Protein AF-A0A2G9LST1-F1 (afdb_monomer_lite)

Sequence (232 aa):
EVYCENDQIKVIDQPCQSGDVCNGGVCQVQAAAQSTCVDTDGGKIYDVVGTATATYAVGGASISQDSCQNITHLMEGYCDDDVDKWEEWECPSGKVCDSGACVPDTPCSDPDGNDVTQKTTVTKGTYTQVDYCGGQDNYHINEAICVNNQITTDYQLCPTGQWCKDAICVTEPVCSETDGGDDAQNQGTVTKDGSSYSDYCQNSNTLYEYYCDGNAVKNSFHTCSCSAGKCP

Foldseek 3Di:
DWDDDPNDIDDDDDDDDPQWDQDPNDTDRPPPFQKAKDKPVAFQAQADWIKIWIATSVGDIDIDTWDDPDFFWIWDWGDDRSDIDTDIDGADPQFTDDPRHTDGFAFWDDPQAQAQADWDWIDTTNDIDTKDQDDPDQQWIFHFHQDPRDTDTDIDGAPPQWGHDPRHTDHAWAWDKDQAFPAQADWMWIDTPNDIDIWDAPDQQWIWDWGDDGRDIDIDIDGARDDPRHHD

Radius of gyration: 36.59 Å; chains: 1; bounding box: 96×52×83 Å

Structure (mmCIF, N/CA/C/O backbone):
data_AF-A0A2G9LST1-F1
#
_entry.id   AF-A0A2G9LST1-F1
#
loop_
_atom_site.group_PDB
_atom_site.id
_atom_site.type_symbol
_atom_site.label_atom_id
_atom_site.label_alt_id
_atom_site.label_comp_id
_atom_site.label_asym_id
_atom_site.label_entity_i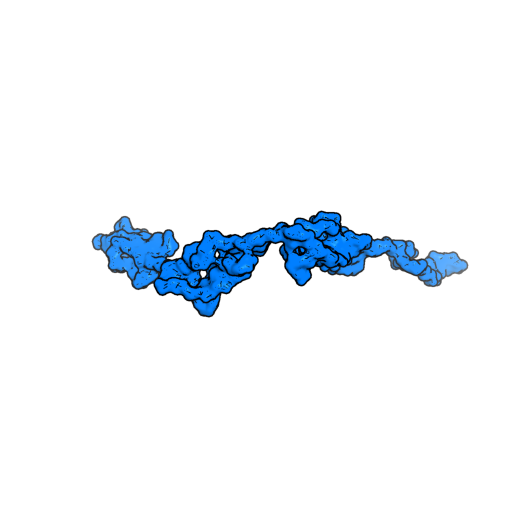d
_atom_site.label_seq_id
_atom_site.pdbx_PDB_ins_code
_atom_site.Cartn_x
_atom_site.Cartn_y
_atom_site.Cartn_z
_atom_site.occupancy
_atom_site.B_iso_or_equiv
_atom_site.auth_seq_id
_atom_site.auth_comp_id
_atom_site.auth_asym_id
_atom_site.auth_atom_id
_atom_site.pdbx_PDB_model_num
ATOM 1 N N . GLU A 1 1 ? 55.656 31.165 -22.945 1.00 71.75 1 GLU A N 1
ATOM 2 C CA . GLU A 1 1 ? 57.003 30.628 -22.640 1.00 71.75 1 GLU A CA 1
ATOM 3 C C . GLU A 1 1 ? 57.928 31.764 -22.202 1.00 71.75 1 GLU A C 1
ATOM 5 O O . GLU A 1 1 ? 57.768 32.887 -22.676 1.00 71.75 1 GLU A O 1
ATOM 10 N N . VAL A 1 2 ? 58.845 31.498 -21.266 1.00 74.12 2 VAL A N 1
ATOM 11 C CA . VAL A 1 2 ? 59.833 32.479 -20.788 1.00 74.12 2 VAL A CA 1
ATOM 12 C C . VAL A 1 2 ? 61.219 32.013 -21.216 1.00 74.12 2 VAL A C 1
ATOM 14 O O . VAL A 1 2 ? 61.602 30.888 -20.908 1.00 74.12 2 VAL A O 1
ATOM 17 N N . TYR A 1 3 ? 61.970 32.871 -21.900 1.00 78.62 3 TYR A N 1
ATOM 18 C CA . TYR A 1 3 ? 63.331 32.577 -22.349 1.00 78.62 3 TYR A CA 1
ATOM 19 C C . TYR A 1 3 ? 64.231 33.804 -22.172 1.00 78.62 3 TYR A C 1
ATOM 21 O O . TYR A 1 3 ? 63.754 34.937 -22.118 1.00 78.62 3 TYR A O 1
ATOM 29 N N . CYS A 1 4 ? 65.541 33.593 -22.056 1.00 71.88 4 CYS A N 1
ATOM 30 C CA . CYS A 1 4 ? 66.509 34.683 -21.944 1.00 71.88 4 CYS A CA 1
ATOM 31 C C . CYS A 1 4 ? 67.161 34.958 -23.299 1.00 71.88 4 CYS A C 1
ATOM 33 O O . CYS A 1 4 ? 67.666 34.044 -23.947 1.00 71.88 4 CYS A O 1
ATOM 35 N N . GLU A 1 5 ? 67.204 36.227 -23.698 1.00 81.88 5 GLU A N 1
ATOM 36 C CA . GLU A 1 5 ? 67.929 36.682 -24.884 1.00 81.88 5 GLU A CA 1
ATOM 37 C C . GLU A 1 5 ? 68.632 38.004 -24.557 1.00 81.88 5 GLU A C 1
ATOM 39 O O . GLU A 1 5 ? 67.987 38.950 -24.106 1.00 81.88 5 GLU A O 1
ATOM 44 N N . ASN A 1 6 ? 69.950 38.078 -24.779 1.00 78.19 6 ASN A N 1
ATOM 45 C CA . ASN A 1 6 ? 70.794 39.239 -24.445 1.00 78.19 6 ASN A CA 1
ATOM 46 C C . ASN A 1 6 ? 70.656 39.704 -22.980 1.00 78.19 6 ASN A C 1
ATOM 48 O O . ASN A 1 6 ? 70.437 40.887 -22.723 1.00 78.19 6 ASN A O 1
ATOM 52 N N . ASP A 1 7 ? 70.740 38.767 -22.028 1.00 78.00 7 ASP A N 1
ATOM 53 C CA . ASP A 1 7 ? 70.600 39.008 -20.578 1.00 78.00 7 ASP A CA 1
ATOM 54 C C . ASP A 1 7 ? 69.290 39.705 -20.158 1.00 78.00 7 ASP A C 1
ATOM 56 O O . ASP A 1 7 ? 69.175 40.267 -19.067 1.00 78.00 7 ASP A O 1
ATOM 60 N N . GLN A 1 8 ? 68.266 39.646 -21.011 1.00 61.22 8 GLN A N 1
ATOM 61 C CA . GLN A 1 8 ? 66.923 40.136 -20.729 1.00 61.22 8 GLN A CA 1
ATOM 62 C C . GLN A 1 8 ? 65.951 38.954 -20.728 1.00 61.22 8 GLN A C 1
ATOM 64 O O . GLN A 1 8 ? 65.967 38.115 -21.633 1.00 61.22 8 GLN A O 1
ATOM 69 N N . ILE A 1 9 ? 65.085 38.899 -19.715 1.00 76.00 9 ILE A N 1
ATOM 70 C CA . ILE A 1 9 ? 63.973 37.947 -19.681 1.00 76.00 9 ILE A CA 1
ATOM 71 C C . ILE A 1 9 ? 62.958 38.386 -20.735 1.00 76.00 9 ILE A C 1
ATOM 73 O O . ILE A 1 9 ? 62.417 39.491 -20.660 1.00 76.00 9 ILE A O 1
ATOM 77 N N . LYS A 1 10 ? 62.682 37.514 -21.701 1.00 74.88 10 LYS A N 1
ATOM 78 C CA . LYS A 1 10 ? 61.616 37.690 -22.682 1.00 74.88 10 LYS A CA 1
ATOM 79 C C . LYS A 1 10 ? 60.472 36.735 -22.386 1.00 74.88 10 LYS A C 1
ATOM 81 O O . LYS A 1 10 ? 60.674 35.576 -22.028 1.00 74.88 10 LYS A O 1
ATOM 86 N N . VAL A 1 11 ? 59.258 37.246 -22.549 1.00 78.00 11 VAL A N 1
ATOM 87 C CA . VAL A 1 11 ? 58.022 36.474 -22.439 1.00 78.00 11 VAL A CA 1
ATOM 88 C C . VAL A 1 11 ? 57.365 36.479 -23.807 1.00 78.00 11 VAL A C 1
ATOM 90 O O . VAL A 1 11 ? 57.084 37.543 -24.355 1.00 78.00 11 VAL A O 1
ATOM 93 N N . ILE A 1 12 ? 57.141 35.292 -24.353 1.00 74.19 12 ILE A N 1
ATOM 94 C CA . ILE A 1 12 ? 56.320 35.088 -25.546 1.00 74.19 12 ILE A CA 1
ATOM 95 C C . ILE A 1 12 ? 55.002 34.458 -25.122 1.00 74.19 12 ILE A C 1
ATOM 97 O O . ILE A 1 12 ? 54.977 33.447 -24.409 1.00 74.19 12 ILE A O 1
ATOM 101 N N . ASP A 1 13 ? 53.913 35.080 -25.560 1.00 68.25 13 ASP A N 1
ATOM 102 C CA . ASP A 1 13 ? 52.566 34.554 -25.393 1.00 68.25 13 ASP A CA 1
ATOM 103 C C . ASP A 1 13 ? 52.276 33.616 -26.566 1.00 68.25 13 ASP A C 1
ATOM 105 O O . ASP A 1 13 ? 51.977 34.050 -27.680 1.00 68.25 13 ASP A O 1
ATOM 109 N N . GLN A 1 14 ? 52.496 32.323 -26.337 1.00 77.25 14 GLN A N 1
ATOM 110 C CA . GLN A 1 14 ? 52.198 31.284 -27.310 1.00 77.25 14 GLN A CA 1
ATOM 111 C C . GLN A 1 14 ? 50.939 30.551 -26.844 1.00 77.25 14 GLN A C 1
ATOM 113 O O . GLN A 1 14 ? 50.980 29.921 -25.782 1.00 77.25 14 GLN A O 1
ATOM 118 N N . PRO A 1 15 ? 49.830 30.623 -27.600 1.00 73.31 15 PRO A N 1
ATOM 119 C CA . PRO A 1 15 ? 48.615 29.913 -27.237 1.00 73.31 15 PRO A CA 1
ATOM 120 C C . PRO A 1 15 ? 48.843 28.401 -27.334 1.00 73.31 15 PRO A C 1
ATOM 122 O O . PRO A 1 15 ? 49.555 27.924 -28.224 1.00 73.31 15 PRO A O 1
ATOM 125 N N . CYS A 1 16 ? 48.221 27.645 -26.429 1.00 74.44 16 CYS A N 1
ATOM 126 C CA . CYS A 1 16 ? 48.157 26.193 -26.555 1.00 74.44 16 CYS A CA 1
ATOM 127 C C . CYS A 1 16 ? 47.395 25.792 -27.830 1.00 74.44 16 CYS A C 1
ATOM 129 O O . CYS A 1 16 ? 46.640 26.589 -28.398 1.00 74.44 16 CYS A O 1
ATOM 131 N N . GLN A 1 17 ? 47.610 24.559 -28.301 1.00 79.19 17 GLN A N 1
ATOM 132 C CA . GLN A 1 17 ? 46.864 24.036 -29.445 1.00 79.19 17 GLN A CA 1
ATOM 133 C C . GLN A 1 17 ? 45.362 23.979 -29.126 1.00 79.19 17 GLN A C 1
ATOM 135 O O . GLN A 1 17 ? 44.951 23.951 -27.967 1.00 79.19 17 GLN A O 1
ATOM 140 N N . SER A 1 18 ? 44.528 24.011 -30.167 1.00 65.25 18 SER A N 1
ATOM 141 C CA . SER A 1 18 ? 43.072 23.997 -30.002 1.00 65.25 18 SER A CA 1
ATOM 142 C C . SER A 1 18 ? 42.638 22.732 -29.250 1.00 65.25 18 SER A C 1
ATOM 144 O O . SER A 1 18 ? 42.830 21.631 -29.758 1.00 65.25 18 SER A O 1
ATOM 146 N N . GLY A 1 19 ? 42.078 22.905 -28.046 1.00 61.66 19 GLY A N 1
ATOM 147 C CA . GLY A 1 19 ? 41.640 21.813 -27.162 1.00 61.66 19 GLY A CA 1
ATOM 148 C C . GLY A 1 19 ? 42.515 21.577 -25.922 1.00 61.66 19 GLY A C 1
ATOM 149 O O . GLY A 1 19 ? 42.094 20.849 -25.028 1.00 61.66 19 GLY A O 1
ATOM 150 N N . ASP A 1 20 ? 43.681 22.216 -25.822 1.00 74.62 20 ASP A N 1
ATOM 151 C CA . ASP A 1 20 ? 44.559 22.116 -24.651 1.00 74.62 20 ASP A CA 1
ATOM 152 C C . ASP A 1 20 ? 44.343 23.283 -23.676 1.00 74.62 20 ASP A C 1
ATOM 154 O O . ASP A 1 20 ? 44.066 24.418 -24.077 1.00 74.62 20 ASP A O 1
ATOM 158 N N . VAL A 1 21 ? 44.548 23.028 -22.381 1.00 68.75 21 VAL A N 1
ATOM 159 C CA . VAL A 1 21 ? 44.459 24.048 -21.323 1.00 68.75 21 VAL A CA 1
ATOM 160 C C . VAL A 1 21 ? 45.848 24.325 -20.745 1.00 68.75 21 VAL A C 1
ATOM 162 O O . VAL A 1 21 ? 46.605 23.406 -20.432 1.00 68.75 21 VAL A O 1
ATOM 165 N N . CYS A 1 22 ? 46.196 25.605 -20.581 1.00 70.69 22 CYS A N 1
ATOM 166 C CA . CYS A 1 22 ? 47.445 26.016 -19.938 1.00 70.69 22 CYS A CA 1
ATOM 167 C C . CYS A 1 22 ? 47.300 25.955 -18.410 1.00 70.69 22 CYS A C 1
ATOM 169 O O . CYS A 1 22 ? 46.567 26.753 -17.824 1.00 70.69 22 CYS A O 1
ATOM 171 N N . ASN A 1 23 ? 48.015 25.034 -17.759 1.00 68.44 23 ASN A N 1
ATOM 172 C CA . ASN A 1 23 ? 48.066 24.925 -16.300 1.00 68.44 23 ASN A CA 1
ATOM 173 C C . ASN A 1 23 ? 49.528 24.934 -15.834 1.00 68.44 23 ASN A C 1
ATOM 175 O O . ASN A 1 23 ? 50.325 24.097 -16.248 1.00 68.44 23 ASN A O 1
ATOM 179 N N . GLY A 1 24 ? 49.912 25.919 -15.015 1.00 65.44 24 GLY A N 1
ATOM 180 C CA . GLY A 1 24 ? 51.280 26.021 -14.489 1.00 65.44 24 GLY A CA 1
ATOM 181 C C . GLY A 1 24 ? 52.369 26.235 -15.551 1.00 65.44 24 GLY A C 1
ATOM 182 O O . GLY A 1 24 ? 53.527 25.913 -15.304 1.00 65.44 24 GLY A O 1
ATOM 183 N N . GLY A 1 25 ? 52.016 26.765 -16.728 1.00 73.12 25 GLY A N 1
ATOM 184 C CA . GLY A 1 25 ? 52.960 27.028 -17.821 1.00 73.12 25 GLY A CA 1
ATOM 185 C C . GLY A 1 25 ? 53.210 25.849 -18.767 1.00 73.12 25 GLY A C 1
ATOM 186 O O . GLY A 1 25 ? 54.043 25.973 -19.661 1.00 73.12 25 GLY A O 1
ATOM 187 N N . VAL A 1 26 ? 52.484 24.738 -18.609 1.00 74.31 26 VAL A N 1
ATOM 188 C CA . VAL A 1 26 ? 52.460 23.618 -19.560 1.00 74.31 26 VAL A CA 1
ATOM 189 C C . VAL A 1 26 ? 51.077 23.487 -20.190 1.00 74.31 26 VAL A C 1
ATOM 191 O O . VAL A 1 26 ? 50.058 23.597 -19.505 1.00 74.31 26 VAL A O 1
ATOM 194 N N . CYS A 1 27 ? 51.045 23.247 -21.502 1.00 75.75 27 CYS A N 1
ATOM 195 C CA . CYS A 1 27 ? 49.820 22.850 -22.188 1.00 75.75 27 CYS A CA 1
ATOM 196 C C . CYS A 1 27 ? 49.518 21.400 -21.807 1.00 75.75 27 CYS A C 1
ATOM 198 O O . CYS A 1 27 ? 50.330 20.505 -22.051 1.00 75.75 27 CYS A O 1
ATOM 200 N N . GLN A 1 28 ? 48.383 21.190 -21.153 1.00 72.88 28 GLN A N 1
ATOM 201 C CA . GLN A 1 28 ? 47.888 19.869 -20.802 1.00 72.88 28 GLN A CA 1
ATOM 202 C C . GLN A 1 28 ? 46.751 19.521 -21.753 1.00 72.88 28 GLN A C 1
ATOM 204 O O . GLN A 1 28 ? 45.842 20.335 -21.946 1.00 72.88 28 GLN A O 1
ATOM 209 N N . VAL A 1 29 ? 46.800 18.305 -22.308 1.00 62.31 29 VAL A N 1
ATOM 210 C CA . VAL A 1 29 ? 45.650 17.741 -23.012 1.00 62.31 29 VAL A CA 1
ATOM 211 C C . VAL A 1 29 ? 44.475 17.754 -22.051 1.00 62.31 29 VAL A C 1
ATOM 213 O O . VAL A 1 29 ? 44.557 17.220 -20.940 1.00 62.31 29 VAL A O 1
ATOM 216 N N . GLN A 1 30 ? 43.389 18.400 -22.452 1.00 55.91 30 GLN A N 1
ATOM 217 C CA . GLN A 1 30 ? 42.132 18.252 -21.750 1.00 55.91 30 GLN A CA 1
ATOM 218 C C . GLN A 1 30 ? 41.728 16.795 -21.988 1.00 55.91 30 GLN A C 1
ATOM 220 O O . GLN A 1 30 ? 41.322 16.446 -23.095 1.00 55.91 30 GLN A O 1
ATOM 225 N N . ALA A 1 31 ? 41.965 15.914 -21.003 1.00 51.41 31 ALA A N 1
ATOM 226 C CA . ALA A 1 31 ? 41.478 14.540 -21.059 1.00 51.41 31 ALA A CA 1
ATOM 227 C C . ALA A 1 31 ? 40.012 14.640 -21.470 1.00 51.41 31 ALA A C 1
ATOM 229 O O . ALA A 1 31 ? 39.260 15.360 -20.806 1.00 51.41 31 ALA A O 1
ATOM 230 N N . ALA A 1 32 ? 39.670 14.052 -22.623 1.00 51.03 32 ALA A N 1
ATOM 231 C CA . ALA A 1 32 ? 38.334 14.139 -23.187 1.00 51.03 32 ALA A CA 1
ATOM 232 C C . ALA A 1 32 ? 37.351 13.918 -22.042 1.00 51.03 32 ALA A C 1
ATOM 234 O O . ALA A 1 32 ? 37.493 12.955 -21.292 1.00 51.03 32 ALA A O 1
ATOM 235 N N . ALA A 1 33 ? 36.470 14.890 -21.841 1.00 54.12 33 ALA A N 1
ATOM 236 C CA . ALA A 1 33 ? 35.495 14.904 -20.774 1.00 54.12 33 ALA A CA 1
ATOM 237 C C . ALA A 1 33 ? 34.580 13.681 -20.987 1.00 54.12 33 ALA A C 1
ATOM 239 O O . ALA A 1 33 ? 33.581 13.776 -21.690 1.00 54.12 33 ALA A O 1
ATOM 240 N N . GLN A 1 34 ? 34.991 12.512 -20.493 1.00 57.94 34 GLN A N 1
ATOM 241 C CA . GLN A 1 34 ? 34.350 11.240 -20.795 1.00 57.94 34 GLN A CA 1
ATOM 242 C C . GLN A 1 34 ? 33.058 11.173 -19.985 1.00 57.94 34 GLN A C 1
ATOM 244 O O . GLN A 1 34 ? 33.093 11.227 -18.754 1.00 57.94 34 GLN A O 1
ATOM 249 N N . SER A 1 35 ? 31.922 11.134 -20.680 1.00 73.56 35 SER A N 1
ATOM 250 C CA . SER A 1 35 ? 30.655 10.752 -20.069 1.00 73.56 35 SER A CA 1
ATOM 251 C C . SER A 1 35 ? 30.701 9.272 -19.707 1.00 73.56 35 SER A C 1
ATOM 253 O O . SER A 1 35 ? 31.426 8.500 -20.325 1.00 73.56 35 SER A O 1
ATOM 255 N N . THR A 1 36 ? 29.957 8.882 -18.683 1.00 89.88 36 THR A N 1
ATOM 256 C CA . THR A 1 36 ? 29.759 7.471 -18.336 1.00 89.88 36 THR A CA 1
ATOM 257 C C . THR A 1 36 ? 28.274 7.201 -18.317 1.00 89.88 36 THR A C 1
ATOM 259 O O . THR A 1 36 ? 27.548 7.990 -17.709 1.00 89.88 36 THR A O 1
ATOM 262 N N . CYS A 1 37 ? 27.831 6.090 -18.893 1.00 92.19 37 CYS A N 1
ATOM 263 C CA . CYS A 1 37 ? 26.446 5.646 -18.763 1.00 92.19 37 CYS A CA 1
ATOM 264 C C . CYS A 1 37 ? 26.371 4.312 -18.019 1.00 92.19 37 CYS A C 1
ATOM 266 O O . CYS A 1 37 ? 27.164 3.405 -18.271 1.00 92.19 37 CYS A O 1
ATOM 268 N N . VAL A 1 38 ? 25.440 4.213 -17.072 1.00 95.12 38 VAL A N 1
ATOM 269 C CA . VAL A 1 38 ? 25.146 2.977 -16.342 1.00 95.12 38 VAL A CA 1
ATOM 270 C C . VAL A 1 38 ? 23.691 2.621 -16.556 1.00 95.12 38 VAL A C 1
ATOM 272 O O . VAL A 1 38 ? 22.821 3.464 -16.359 1.00 95.12 38 VAL A O 1
ATOM 275 N N . ASP A 1 39 ? 23.463 1.366 -16.914 1.00 95.50 39 ASP A N 1
ATOM 276 C CA . ASP A 1 39 ? 22.147 0.794 -17.132 1.00 95.50 39 ASP A CA 1
ATOM 277 C C . ASP A 1 39 ? 21.863 -0.288 -16.091 1.00 95.50 39 ASP A C 1
ATOM 279 O O . ASP A 1 39 ? 22.725 -1.138 -15.836 1.00 95.50 39 ASP A O 1
ATOM 283 N N . THR A 1 40 ? 20.702 -0.241 -15.442 1.00 97.31 40 THR A N 1
ATOM 284 C CA . THR A 1 40 ? 20.398 -1.146 -14.325 1.00 97.31 40 THR A CA 1
ATOM 285 C C . THR A 1 40 ? 19.941 -2.532 -14.760 1.00 97.31 40 THR A C 1
ATOM 287 O O . THR A 1 40 ? 20.059 -3.463 -13.961 1.00 97.31 40 THR A O 1
ATOM 290 N N . ASP A 1 41 ? 19.448 -2.693 -15.987 1.00 94.38 41 ASP A N 1
ATOM 291 C CA . ASP A 1 41 ? 19.025 -3.989 -16.537 1.00 94.38 41 ASP A CA 1
ATOM 292 C C . ASP A 1 41 ? 20.051 -4.599 -17.516 1.00 94.38 41 ASP A C 1
ATOM 294 O O . ASP A 1 41 ? 20.008 -5.795 -17.813 1.00 94.38 41 ASP A O 1
ATOM 298 N N . GLY A 1 42 ? 21.039 -3.805 -17.939 1.00 92.19 42 GLY A N 1
ATOM 299 C CA . GLY A 1 42 ? 22.108 -4.228 -18.833 1.00 92.19 42 GLY A CA 1
ATOM 300 C C . GLY A 1 42 ? 21.854 -3.960 -20.317 1.00 92.19 42 GLY A C 1
ATOM 301 O O . GLY A 1 42 ? 22.545 -4.569 -21.142 1.00 92.19 42 GLY A O 1
ATOM 302 N N . GLY A 1 43 ? 20.932 -3.062 -20.671 1.00 92.38 43 GLY A N 1
ATOM 303 C CA . GLY A 1 43 ? 20.800 -2.520 -22.019 1.00 92.38 43 GLY A CA 1
ATOM 304 C C . GLY A 1 43 ? 19.356 -2.498 -22.496 1.00 92.38 43 GLY A C 1
ATOM 305 O O . GLY A 1 43 ? 18.545 -1.740 -22.010 1.00 92.38 43 GLY A O 1
ATOM 306 N N . LYS A 1 44 ? 19.056 -3.281 -23.536 1.00 96.50 44 LYS A N 1
ATOM 307 C CA . LYS A 1 44 ? 17.710 -3.365 -24.123 1.00 96.50 44 LYS A CA 1
ATOM 308 C C . LYS A 1 44 ? 17.023 -4.643 -23.649 1.00 96.50 44 LYS A C 1
ATOM 310 O O . LYS A 1 44 ? 17.021 -5.640 -24.382 1.00 96.50 44 LYS A O 1
ATOM 315 N N . ILE A 1 45 ? 16.548 -4.656 -22.408 1.00 97.06 45 ILE A N 1
ATOM 316 C CA . ILE A 1 45 ? 15.911 -5.795 -21.747 1.00 97.06 45 ILE A CA 1
ATOM 317 C C . ILE A 1 45 ? 14.442 -5.474 -21.436 1.00 97.06 45 ILE A C 1
ATOM 319 O O . ILE A 1 45 ? 14.028 -5.290 -20.302 1.00 97.06 45 ILE A O 1
ATOM 323 N N . TYR A 1 46 ? 13.604 -5.602 -22.463 1.00 97.44 46 TYR A N 1
ATOM 324 C CA . TYR A 1 46 ? 12.188 -5.213 -22.436 1.00 97.44 46 TYR A CA 1
ATOM 325 C C . TYR A 1 46 ? 11.280 -5.930 -21.416 1.00 97.44 46 TYR A C 1
ATOM 327 O O . TYR A 1 46 ? 10.083 -5.652 -21.365 1.00 97.44 46 TYR A O 1
ATOM 335 N N . ASP A 1 47 ? 11.752 -6.947 -20.694 1.00 96.00 47 ASP A N 1
ATOM 336 C CA . ASP A 1 47 ? 10.984 -7.686 -19.682 1.00 96.00 47 ASP A CA 1
ATOM 337 C C . ASP A 1 47 ? 11.495 -7.503 -18.247 1.00 96.00 47 ASP A C 1
ATOM 339 O O . ASP A 1 47 ? 10.970 -8.137 -17.324 1.00 96.00 47 ASP A O 1
ATOM 343 N N . VAL A 1 48 ? 12.461 -6.607 -18.049 1.00 95.38 48 VAL A N 1
ATOM 344 C CA . VAL A 1 48 ? 13.007 -6.210 -16.751 1.00 95.38 48 VAL A CA 1
ATOM 345 C C . VAL A 1 48 ? 12.950 -4.691 -16.675 1.00 95.38 48 VAL A C 1
ATOM 347 O O . VAL A 1 48 ? 13.305 -4.031 -17.627 1.00 95.38 48 VAL A O 1
ATOM 350 N N . VAL A 1 49 ? 12.502 -4.131 -15.550 1.00 95.38 49 VAL A N 1
ATOM 351 C CA . VAL A 1 49 ? 12.481 -2.669 -15.394 1.00 95.38 49 VAL A CA 1
ATOM 352 C C . VAL A 1 49 ? 13.908 -2.150 -15.216 1.00 95.38 49 VAL A C 1
ATOM 354 O O . VAL A 1 49 ? 14.599 -2.533 -14.264 1.00 95.38 49 VAL A O 1
ATOM 357 N N . GLY A 1 50 ? 14.301 -1.246 -16.100 1.00 96.25 50 GLY A N 1
ATOM 358 C CA . GLY A 1 50 ? 15.609 -0.630 -16.217 1.00 96.25 50 GLY A CA 1
ATOM 359 C C . GLY A 1 50 ? 15.620 0.887 -16.011 1.00 96.25 50 GLY A C 1
ATOM 360 O O . GLY A 1 50 ? 14.606 1.572 -15.828 1.00 96.25 50 GLY A O 1
ATOM 361 N N . THR A 1 51 ? 16.831 1.430 -15.939 1.00 96.75 51 THR A N 1
ATOM 362 C CA . THR A 1 51 ? 17.119 2.861 -15.836 1.00 96.75 51 THR A CA 1
ATOM 363 C C . THR A 1 51 ? 18.536 3.104 -16.334 1.00 96.75 51 THR A C 1
ATOM 365 O O . THR A 1 51 ? 19.512 2.759 -15.663 1.00 96.75 51 THR A O 1
ATOM 368 N N . ALA A 1 52 ? 18.646 3.800 -17.459 1.00 96.75 52 ALA A N 1
ATOM 369 C CA . ALA A 1 52 ? 19.897 4.314 -17.981 1.00 96.75 52 ALA A CA 1
ATOM 370 C C . ALA A 1 52 ? 20.198 5.695 -17.387 1.00 96.75 52 ALA A C 1
ATOM 372 O O . ALA A 1 52 ? 19.403 6.630 -17.481 1.00 96.75 52 ALA A O 1
ATOM 373 N N . THR A 1 53 ? 21.367 5.840 -16.765 1.00 95.62 53 THR A N 1
ATOM 374 C CA . THR A 1 53 ? 21.849 7.102 -16.191 1.00 95.62 53 THR A CA 1
ATOM 375 C C . THR A 1 53 ? 23.174 7.490 -16.832 1.00 95.62 53 THR A C 1
ATOM 377 O O . THR A 1 53 ? 24.195 6.852 -16.564 1.00 95.62 53 THR A O 1
ATOM 380 N N . ALA A 1 54 ? 23.188 8.567 -17.622 1.00 91.38 54 ALA A N 1
ATOM 381 C CA . ALA A 1 54 ? 24.416 9.137 -18.167 1.00 91.38 54 ALA A CA 1
ATOM 382 C C . ALA A 1 54 ? 24.895 10.319 -17.316 1.00 91.38 54 ALA A C 1
ATOM 384 O O . ALA A 1 54 ? 24.143 11.234 -16.994 1.00 91.38 54 ALA A O 1
ATOM 385 N N . THR A 1 55 ? 2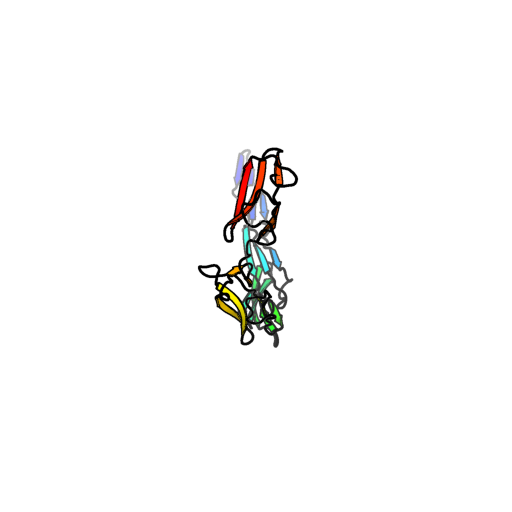6.170 10.301 -16.932 1.00 88.56 55 THR A N 1
ATOM 386 C CA . THR A 1 55 ? 26.833 11.354 -16.153 1.00 88.56 55 THR A CA 1
ATOM 387 C C . THR A 1 55 ? 27.838 12.076 -17.036 1.00 88.56 55 THR A C 1
ATOM 389 O O . THR A 1 55 ? 28.713 11.444 -17.627 1.00 88.56 55 THR A O 1
ATOM 392 N N . TYR A 1 56 ? 27.743 13.404 -17.114 1.00 78.44 56 TYR A N 1
ATOM 393 C CA . TYR A 1 56 ? 28.603 14.214 -17.973 1.00 78.44 56 TYR A CA 1
ATOM 394 C C . TYR A 1 56 ? 29.803 14.768 -17.203 1.00 78.44 56 TYR A C 1
ATOM 396 O O . TYR A 1 56 ? 29.683 15.261 -16.082 1.00 78.44 56 TYR A O 1
ATOM 404 N N . ALA A 1 57 ? 30.972 14.772 -17.839 1.00 68.94 57 ALA A N 1
ATOM 405 C CA . ALA A 1 57 ? 32.226 15.196 -17.216 1.00 68.94 57 ALA A CA 1
ATOM 406 C C . ALA A 1 57 ? 32.302 16.693 -16.842 1.00 68.94 57 ALA A C 1
ATOM 408 O O . ALA A 1 57 ? 33.159 17.084 -16.053 1.00 68.94 57 ALA A O 1
ATOM 409 N N . VAL A 1 58 ? 31.398 17.534 -17.356 1.00 65.56 58 VAL A N 1
ATOM 410 C CA . VAL A 1 58 ? 31.246 18.946 -16.944 1.00 65.56 58 VAL A CA 1
ATOM 411 C C . VAL A 1 58 ? 30.295 19.132 -15.750 1.00 65.56 58 VAL A C 1
ATOM 413 O O . VAL A 1 58 ? 30.053 20.261 -15.326 1.00 65.56 58 VAL A O 1
ATOM 416 N N . GLY A 1 59 ? 29.784 18.031 -15.190 1.00 65.75 59 GLY A N 1
ATOM 417 C CA . GLY A 1 59 ? 28.734 18.015 -14.177 1.00 65.75 59 GLY A CA 1
ATOM 418 C C . GLY A 1 59 ? 27.338 17.937 -14.801 1.00 65.75 59 GLY A C 1
ATOM 419 O O . GLY A 1 59 ? 27.075 18.523 -15.849 1.00 65.75 59 GLY A O 1
ATOM 420 N N . GLY A 1 60 ? 26.440 17.205 -14.138 1.00 77.50 60 GLY A N 1
ATOM 421 C CA . GLY A 1 60 ? 25.079 16.926 -14.605 1.00 77.50 60 GLY A CA 1
ATOM 422 C C . GLY A 1 60 ? 24.864 15.449 -14.933 1.00 77.50 60 GLY A C 1
ATOM 423 O O . GLY A 1 60 ? 25.818 14.721 -15.211 1.00 77.50 60 GLY A O 1
ATOM 424 N N . ALA A 1 61 ? 23.604 15.021 -14.883 1.00 87.25 61 ALA A N 1
ATOM 425 C CA . ALA A 1 61 ? 23.185 13.681 -15.261 1.00 87.25 61 ALA A CA 1
ATOM 426 C C . ALA A 1 61 ? 21.873 13.739 -16.048 1.00 87.25 61 ALA A C 1
ATOM 428 O O . ALA A 1 61 ? 21.021 14.589 -15.771 1.00 87.25 61 ALA A O 1
ATOM 429 N N . SER A 1 62 ? 21.732 12.842 -17.012 1.00 90.44 62 SER A N 1
ATOM 430 C CA . SER A 1 62 ? 20.488 12.525 -17.709 1.00 90.44 62 SER A CA 1
ATOM 431 C C . SER A 1 62 ? 20.046 11.118 -17.326 1.00 90.44 62 SER A C 1
ATOM 433 O O . SER A 1 62 ? 20.866 10.258 -16.995 1.00 90.44 62 SER A O 1
ATOM 435 N N . ILE A 1 63 ? 18.731 10.928 -17.282 1.00 92.88 63 ILE A N 1
ATOM 436 C CA . ILE A 1 63 ? 18.100 9.688 -16.849 1.00 92.88 63 ILE A CA 1
ATOM 437 C C . ILE A 1 63 ? 17.046 9.335 -17.890 1.00 92.88 63 ILE A C 1
ATOM 439 O O . ILE A 1 63 ? 16.124 10.121 -18.122 1.00 92.88 63 ILE A O 1
ATOM 443 N N . SER A 1 64 ? 17.175 8.144 -18.455 1.00 95.25 64 SER A N 1
ATOM 444 C CA . SER A 1 64 ? 16.171 7.501 -19.292 1.00 95.25 64 SER A CA 1
ATOM 445 C C . SER A 1 64 ? 15.691 6.262 -18.546 1.00 95.25 64 SER A C 1
ATOM 447 O O . SER A 1 64 ? 16.443 5.311 -18.362 1.00 95.25 64 SER A O 1
ATOM 449 N N . GLN A 1 65 ? 14.466 6.319 -18.033 1.00 96.12 65 GLN A N 1
ATOM 450 C CA . GLN A 1 65 ? 13.857 5.241 -17.259 1.00 96.12 65 GLN A CA 1
ATOM 451 C C . GLN A 1 65 ? 12.816 4.520 -18.107 1.00 96.12 65 GLN A C 1
ATOM 453 O O . GLN A 1 65 ? 12.035 5.177 -18.807 1.00 96.12 65 GLN A O 1
ATOM 458 N N . ASP A 1 66 ? 12.754 3.200 -17.959 1.00 97.94 66 ASP A N 1
ATOM 459 C CA . ASP A 1 66 ? 11.728 2.414 -18.618 1.00 97.94 66 ASP A CA 1
ATOM 460 C C . ASP A 1 66 ? 10.340 2.832 -18.164 1.00 97.94 66 ASP A C 1
ATOM 462 O O . ASP A 1 66 ? 10.051 3.011 -16.975 1.00 97.94 66 ASP A O 1
ATOM 466 N N . SER A 1 67 ? 9.450 3.015 -19.127 1.00 96.69 67 SER A N 1
ATOM 467 C CA . SER A 1 67 ? 8.108 3.493 -18.833 1.00 96.69 67 SER A CA 1
ATOM 468 C C . SER A 1 67 ? 7.100 3.018 -19.858 1.00 96.69 67 SER A C 1
ATOM 470 O O . SER A 1 67 ? 7.388 2.872 -21.038 1.00 96.69 67 SER A O 1
ATOM 472 N N . CYS A 1 68 ? 5.869 2.786 -19.420 1.00 95.88 68 CYS A N 1
ATOM 473 C CA . CYS A 1 68 ? 4.806 2.411 -20.340 1.00 95.88 68 CYS A CA 1
ATOM 474 C C . CYS A 1 68 ? 4.187 3.651 -20.971 1.00 95.88 68 CYS A C 1
ATOM 476 O O . CYS A 1 68 ? 3.558 4.460 -20.288 1.00 95.88 68 CYS A O 1
ATOM 478 N N . GLN A 1 69 ? 4.313 3.773 -22.290 1.00 94.94 69 GLN A N 1
ATOM 479 C CA . GLN A 1 69 ? 3.626 4.811 -23.055 1.00 94.94 69 GLN A CA 1
ATOM 480 C C . GLN A 1 69 ? 2.130 4.498 -23.176 1.00 94.94 69 GLN A C 1
ATOM 482 O O . GLN A 1 69 ? 1.286 5.394 -23.156 1.00 94.94 69 GLN A O 1
ATOM 487 N N . ASN A 1 70 ? 1.796 3.213 -23.301 1.00 91.06 70 ASN A N 1
ATOM 488 C CA . ASN A 1 70 ? 0.446 2.671 -23.186 1.00 91.06 70 ASN A CA 1
ATOM 489 C C . ASN A 1 70 ? 0.525 1.170 -22.844 1.00 91.06 70 ASN A C 1
ATOM 491 O O . ASN A 1 70 ? 1.611 0.612 -22.752 1.00 91.06 70 ASN A O 1
ATOM 495 N N . ILE A 1 71 ? -0.620 0.494 -22.704 1.00 89.94 71 ILE A N 1
ATOM 496 C CA . ILE A 1 71 ? -0.682 -0.929 -22.310 1.00 89.94 71 ILE A CA 1
ATOM 497 C C . ILE A 1 71 ? 0.031 -1.894 -23.278 1.00 89.94 71 ILE A C 1
ATOM 499 O O . ILE A 1 71 ? 0.301 -3.035 -22.923 1.00 89.94 71 ILE A O 1
ATOM 503 N N . THR A 1 72 ? 0.344 -1.461 -24.499 1.00 93.69 72 THR A N 1
ATOM 504 C CA . THR A 1 72 ? 1.030 -2.282 -25.512 1.00 93.69 72 THR A CA 1
ATOM 505 C C . THR A 1 72 ? 2.432 -1.792 -25.862 1.00 93.69 72 THR A C 1
ATOM 507 O O . THR A 1 72 ? 3.161 -2.548 -26.489 1.00 93.69 72 THR A O 1
ATOM 510 N N . HIS A 1 73 ? 2.823 -0.573 -25.475 1.00 95.88 73 HIS A N 1
ATOM 511 C CA . HIS A 1 73 ? 4.096 0.030 -25.883 1.00 95.88 73 HIS A CA 1
ATOM 512 C C . HIS A 1 73 ? 4.927 0.443 -24.665 1.00 95.88 73 HIS A C 1
ATOM 514 O O . HIS A 1 73 ? 4.490 1.257 -23.841 1.00 95.88 73 HIS A O 1
ATOM 520 N N . LEU A 1 74 ? 6.126 -0.128 -24.595 1.00 97.69 74 LEU A N 1
ATOM 521 C CA . LEU A 1 74 ? 7.192 0.174 -23.653 1.00 97.69 74 LEU A CA 1
ATOM 522 C C . LEU A 1 74 ? 8.117 1.232 -24.257 1.00 97.69 74 LEU A C 1
ATOM 524 O O . LEU A 1 74 ? 8.492 1.147 -25.422 1.00 97.69 74 LEU A O 1
ATOM 528 N N . MET A 1 75 ? 8.478 2.221 -23.458 1.00 97.94 75 MET A N 1
ATOM 529 C CA . MET A 1 75 ? 9.603 3.105 -23.698 1.00 97.94 75 MET A CA 1
ATOM 530 C C . MET A 1 75 ? 10.791 2.531 -22.935 1.00 97.94 75 MET A C 1
ATOM 532 O O . MET A 1 75 ? 10.780 2.580 -21.710 1.00 97.94 75 MET A O 1
ATOM 536 N N . GLU A 1 76 ? 11.758 1.980 -23.653 1.00 98.00 76 GLU A N 1
ATOM 537 C CA . GLU A 1 76 ? 12.966 1.361 -23.105 1.00 98.00 76 GLU A CA 1
ATOM 538 C C . GLU A 1 76 ? 14.076 2.404 -23.011 1.00 98.00 76 GLU A C 1
ATOM 540 O O . GLU A 1 76 ? 14.451 2.973 -24.038 1.00 98.00 76 GLU A O 1
ATOM 545 N N . GLY A 1 77 ? 14.609 2.658 -21.820 1.00 97.00 77 GLY A N 1
ATOM 546 C CA . GLY A 1 77 ? 15.742 3.540 -21.578 1.00 97.00 77 GLY A CA 1
ATOM 547 C C . GLY A 1 77 ? 17.037 2.748 -21.458 1.00 97.00 77 GLY A C 1
ATOM 548 O O . GLY A 1 77 ? 17.186 1.973 -20.528 1.00 97.00 77 GLY A O 1
ATOM 549 N N . TYR A 1 78 ? 18.004 2.995 -22.343 1.00 97.56 78 TYR A N 1
ATOM 550 C CA . TYR A 1 78 ? 19.233 2.202 -22.403 1.00 97.56 78 TYR A CA 1
ATOM 551 C C . TYR A 1 78 ? 20.495 3.041 -22.613 1.00 97.56 78 TYR A C 1
ATOM 553 O O . TYR A 1 78 ? 20.449 4.153 -23.147 1.00 97.56 78 TYR A O 1
ATOM 561 N N . CYS A 1 79 ? 21.655 2.501 -22.239 1.00 95.44 79 CYS A N 1
ATOM 562 C CA . CYS A 1 79 ? 22.953 3.125 -22.521 1.00 95.44 79 CYS A CA 1
ATOM 563 C C . CYS A 1 79 ? 23.513 2.748 -23.906 1.00 95.44 79 CYS A C 1
ATOM 565 O O . CYS A 1 79 ? 23.624 1.570 -24.244 1.00 95.44 79 CYS A O 1
ATOM 567 N N . ASP A 1 80 ? 23.955 3.740 -24.685 1.00 93.38 80 ASP A N 1
ATOM 568 C CA . ASP A 1 80 ? 24.648 3.548 -25.967 1.00 93.38 80 ASP A CA 1
ATOM 569 C C . ASP A 1 80 ? 25.703 4.642 -26.191 1.00 93.38 80 ASP A C 1
ATOM 571 O O . ASP A 1 80 ? 25.390 5.833 -26.156 1.00 93.38 80 ASP A O 1
ATOM 575 N N . ASP A 1 81 ? 26.956 4.232 -26.407 1.00 88.56 81 ASP A N 1
ATOM 576 C CA . ASP A 1 81 ? 28.136 5.109 -26.498 1.00 88.56 81 ASP A CA 1
ATOM 577 C C . ASP A 1 81 ? 28.258 6.119 -25.330 1.00 88.56 81 ASP A C 1
ATOM 579 O O . ASP A 1 81 ? 28.480 7.312 -25.539 1.00 88.56 81 ASP A O 1
ATOM 583 N N . ASP A 1 82 ? 28.109 5.642 -24.085 1.00 88.19 82 ASP A N 1
ATOM 584 C CA . ASP A 1 82 ? 28.157 6.454 -22.852 1.00 88.19 82 ASP A CA 1
ATOM 585 C C . ASP A 1 82 ? 27.104 7.586 -22.786 1.00 88.19 82 ASP A C 1
ATOM 587 O O . ASP A 1 82 ? 27.259 8.563 -22.043 1.00 88.19 82 ASP A O 1
ATOM 591 N N . VAL A 1 83 ? 26.008 7.439 -23.534 1.00 87.69 83 VAL A N 1
ATOM 592 C CA . VAL A 1 83 ? 24.843 8.332 -23.537 1.00 87.69 83 VAL A CA 1
ATOM 593 C C . VAL A 1 83 ? 23.581 7.515 -23.260 1.00 87.69 83 VAL A C 1
ATOM 595 O O . VAL A 1 83 ? 23.445 6.397 -23.751 1.00 87.69 83 VAL A O 1
ATOM 598 N N . ASP A 1 84 ? 22.652 8.067 -22.484 1.00 92.31 84 ASP A N 1
ATOM 599 C CA . ASP A 1 84 ? 21.331 7.476 -22.298 1.00 92.31 84 ASP A CA 1
ATOM 600 C C . ASP A 1 84 ? 20.452 7.758 -23.525 1.00 92.31 84 ASP A C 1
ATOM 602 O O . ASP A 1 84 ? 20.400 8.870 -24.060 1.00 92.31 84 ASP A O 1
ATOM 606 N N . LYS A 1 85 ? 19.778 6.724 -24.010 1.00 94.81 85 LYS A N 1
ATOM 607 C CA . LYS A 1 85 ? 18.858 6.772 -25.145 1.00 94.81 85 LYS A CA 1
ATOM 608 C C . LYS A 1 85 ? 17.548 6.115 -24.757 1.00 94.81 85 LYS A C 1
ATOM 610 O O . LYS A 1 85 ? 17.451 5.460 -23.726 1.00 94.81 85 LYS A O 1
ATOM 615 N N . TRP A 1 86 ? 16.555 6.282 -25.622 1.00 96.38 86 TRP A N 1
ATOM 616 C CA . TRP A 1 86 ? 15.305 5.557 -25.513 1.00 96.38 86 TRP A CA 1
ATOM 6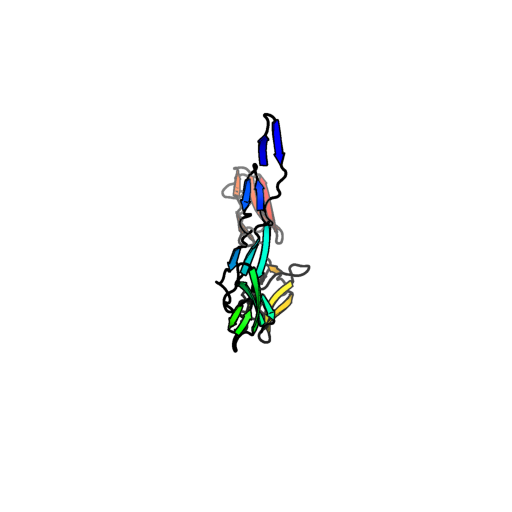17 C C . TRP A 1 86 ? 14.848 5.009 -26.858 1.00 96.38 86 TRP A C 1
ATOM 619 O O . TRP A 1 86 ? 15.148 5.582 -27.911 1.00 96.38 86 TRP A O 1
ATOM 629 N N . GLU A 1 87 ? 14.103 3.910 -26.820 1.00 96.81 87 GLU A N 1
ATOM 630 C CA . GLU A 1 87 ? 13.344 3.415 -27.962 1.00 96.81 87 GLU A CA 1
ATOM 631 C C . GLU A 1 87 ? 11.946 2.958 -27.555 1.00 96.81 87 GLU A C 1
ATOM 633 O O . GLU A 1 87 ? 11.711 2.533 -26.430 1.00 96.81 87 GLU A O 1
ATOM 638 N N . GLU A 1 88 ? 11.010 3.047 -28.495 1.00 97.88 88 GLU A N 1
ATOM 639 C CA . GLU A 1 88 ? 9.666 2.510 -28.317 1.00 97.88 88 GLU A CA 1
ATOM 640 C C . GLU A 1 88 ? 9.634 1.054 -28.798 1.00 97.88 88 GLU A C 1
ATOM 642 O O . GLU A 1 88 ? 10.068 0.745 -29.913 1.00 97.88 88 GLU A O 1
ATOM 647 N N . TRP A 1 89 ? 9.105 0.164 -27.963 1.00 97.88 89 TRP A N 1
ATOM 648 C CA . TRP A 1 89 ? 8.988 -1.265 -28.221 1.00 97.88 89 TRP A CA 1
ATOM 649 C C . TRP A 1 89 ? 7.557 -1.755 -27.973 1.00 97.88 89 TRP A C 1
ATOM 651 O O . TRP A 1 89 ? 6.971 -1.515 -26.917 1.00 97.88 89 TRP A O 1
ATOM 661 N N . GLU A 1 90 ? 6.982 -2.476 -28.937 1.00 98.06 90 GLU A N 1
ATOM 662 C CA . GLU A 1 90 ? 5.662 -3.095 -28.786 1.00 98.06 90 GLU A CA 1
ATOM 663 C C . GLU A 1 90 ? 5.788 -4.432 -28.040 1.00 98.06 90 GLU A C 1
ATOM 665 O O . GLU A 1 90 ? 6.519 -5.338 -28.457 1.00 98.06 90 GLU A O 1
ATOM 670 N N . CYS A 1 91 ? 5.060 -4.582 -26.933 1.00 96.38 91 CYS A N 1
ATOM 671 C CA . CYS A 1 91 ? 5.095 -5.809 -26.154 1.00 96.38 91 CYS A CA 1
ATOM 672 C C . CYS A 1 91 ? 4.584 -7.010 -26.974 1.00 96.38 91 CYS A C 1
ATOM 674 O O . CYS A 1 91 ? 3.562 -6.912 -27.658 1.00 96.38 91 CYS A O 1
ATOM 676 N N . PRO A 1 92 ? 5.254 -8.178 -26.891 1.00 96.62 92 PRO A N 1
ATOM 677 C CA . PRO A 1 92 ? 4.839 -9.369 -27.625 1.00 96.62 92 PRO A CA 1
ATOM 678 C C . PRO A 1 92 ? 3.419 -9.833 -27.276 1.00 96.62 92 PRO A C 1
ATOM 680 O O . PRO A 1 92 ? 2.901 -9.569 -26.194 1.00 96.62 92 PRO A O 1
ATOM 683 N N . SER A 1 93 ? 2.816 -10.628 -28.164 1.00 93.50 93 SER A N 1
ATOM 684 C CA . SER A 1 93 ? 1.497 -11.227 -27.920 1.00 93.50 93 SER A CA 1
ATOM 685 C C . SER A 1 93 ? 1.440 -11.979 -26.580 1.00 93.50 93 SER A C 1
ATOM 687 O O . SER A 1 93 ? 2.319 -12.786 -26.274 1.00 93.50 93 SER A O 1
ATOM 689 N N . GLY A 1 94 ? 0.391 -11.717 -25.792 1.00 90.19 94 GLY A N 1
ATOM 690 C CA . GLY A 1 94 ? 0.211 -12.280 -24.448 1.00 90.19 94 GLY A CA 1
ATOM 691 C C . GLY A 1 94 ? 0.951 -11.524 -23.339 1.00 90.19 94 GLY A C 1
ATOM 692 O O . GLY A 1 94 ? 0.895 -11.946 -22.184 1.00 90.19 94 GLY A O 1
ATOM 693 N N . LYS A 1 95 ? 1.629 -10.421 -23.672 1.00 94.31 95 LYS A N 1
ATOM 694 C CA . LYS A 1 95 ? 2.225 -9.491 -22.719 1.00 94.31 95 LYS A CA 1
ATOM 695 C C . LYS A 1 95 ? 1.605 -8.100 -22.851 1.00 94.31 95 LYS A C 1
ATOM 697 O O . LYS A 1 95 ? 1.113 -7.725 -23.912 1.00 94.31 95 LYS A O 1
ATOM 702 N N . VAL A 1 96 ? 1.664 -7.344 -21.766 1.00 93.44 96 VAL A N 1
ATOM 703 C CA . VAL A 1 96 ? 1.308 -5.924 -21.694 1.00 93.44 96 VAL A CA 1
ATOM 704 C C . VAL A 1 96 ? 2.485 -5.154 -21.117 1.00 93.44 96 VAL A C 1
ATOM 706 O O . VAL A 1 96 ? 3.286 -5.723 -20.373 1.00 93.44 96 VAL A O 1
ATOM 709 N N . CYS A 1 97 ? 2.594 -3.872 -21.457 1.00 93.75 97 CYS A N 1
ATOM 710 C CA . CYS A 1 97 ? 3.502 -3.000 -20.734 1.00 93.75 97 CYS A CA 1
ATOM 711 C C . CYS A 1 97 ? 2.881 -2.686 -19.377 1.00 93.75 97 CYS A C 1
ATOM 713 O O . CYS A 1 97 ? 1.797 -2.101 -19.299 1.00 93.75 97 CYS A O 1
ATOM 715 N N . ASP A 1 98 ? 3.588 -3.066 -18.324 1.00 91.88 98 ASP A N 1
ATOM 716 C CA . ASP A 1 98 ? 3.255 -2.748 -16.948 1.00 91.88 98 ASP A CA 1
ATOM 717 C C . ASP A 1 98 ? 4.519 -2.261 -16.242 1.00 91.88 98 ASP A C 1
ATOM 719 O O . ASP A 1 98 ? 5.558 -2.916 -16.283 1.00 91.88 98 ASP A O 1
ATOM 723 N N . SER A 1 99 ? 4.425 -1.090 -15.613 1.00 90.88 99 SER A N 1
ATOM 724 C CA . SER A 1 99 ? 5.475 -0.535 -14.754 1.00 90.88 99 SER A CA 1
ATOM 725 C C . SER A 1 99 ? 6.878 -0.472 -15.383 1.00 90.88 99 SER A C 1
ATOM 727 O O . SER A 1 99 ? 7.870 -0.571 -14.670 1.00 90.88 99 SER A O 1
ATOM 729 N N . GLY A 1 100 ? 6.959 -0.267 -16.703 1.00 94.69 100 GLY A N 1
ATOM 730 C CA . GLY A 1 100 ? 8.228 -0.185 -17.433 1.00 94.69 100 GLY A CA 1
ATOM 731 C C . GLY A 1 100 ? 8.777 -1.536 -17.893 1.00 94.69 100 GLY A C 1
ATOM 732 O O . GLY A 1 100 ? 9.959 -1.637 -18.156 1.00 94.69 100 GLY A O 1
ATOM 733 N N . ALA A 1 101 ? 7.956 -2.583 -17.989 1.00 95.75 101 ALA A N 1
ATOM 734 C CA . ALA A 1 101 ? 8.379 -3.854 -18.572 1.00 95.75 101 ALA A CA 1
ATOM 735 C C . ALA A 1 101 ? 7.227 -4.565 -19.293 1.00 95.75 101 ALA A C 1
ATOM 737 O O . ALA A 1 101 ? 6.054 -4.443 -18.933 1.00 95.75 101 ALA A O 1
ATOM 738 N N . CYS A 1 102 ? 7.557 -5.379 -20.292 1.00 95.88 102 CYS A N 1
ATOM 739 C CA . CYS A 1 102 ? 6.623 -6.288 -20.940 1.00 95.88 102 CYS A CA 1
ATOM 740 C C . CYS A 1 102 ? 6.434 -7.557 -20.096 1.00 95.88 102 CYS A C 1
ATOM 742 O O . CYS A 1 102 ? 7.199 -8.530 -20.189 1.00 95.88 102 CYS A O 1
ATOM 744 N N . VAL A 1 103 ? 5.352 -7.582 -19.324 1.00 93.81 103 VAL A N 1
ATOM 745 C CA . VAL A 1 103 ? 4.976 -8.686 -18.428 1.00 93.81 103 VAL A CA 1
ATOM 746 C C . VAL A 1 103 ? 3.780 -9.466 -18.983 1.00 93.81 103 VAL A C 1
ATOM 748 O O . VAL A 1 103 ? 3.046 -8.935 -19.814 1.00 93.81 103 VAL A O 1
ATOM 751 N N . PRO A 1 104 ? 3.553 -10.730 -18.573 1.00 92.94 104 PRO A N 1
ATOM 752 C CA . PRO A 1 104 ? 2.361 -11.475 -18.978 1.00 92.94 104 PRO A CA 1
ATOM 753 C C . PRO A 1 104 ? 1.061 -10.722 -18.663 1.00 92.94 104 PRO A C 1
ATOM 755 O O . PRO A 1 104 ? 0.900 -10.200 -17.559 1.00 92.94 104 PRO A O 1
ATOM 758 N N . ASP A 1 105 ? 0.117 -10.717 -19.608 1.00 90.12 105 ASP A N 1
ATOM 759 C CA . ASP A 1 105 ? -1.236 -10.201 -19.373 1.00 90.12 105 ASP A CA 1
ATOM 760 C C . ASP A 1 105 ? -1.965 -11.138 -18.406 1.00 90.12 105 ASP A C 1
ATOM 762 O O . ASP A 1 105 ? -2.409 -12.231 -18.776 1.00 90.12 105 ASP A O 1
ATOM 766 N N . THR A 1 106 ? -2.016 -10.748 -17.135 1.00 90.50 106 THR A N 1
ATOM 767 C CA . THR A 1 106 ? -2.679 -11.534 -16.095 1.00 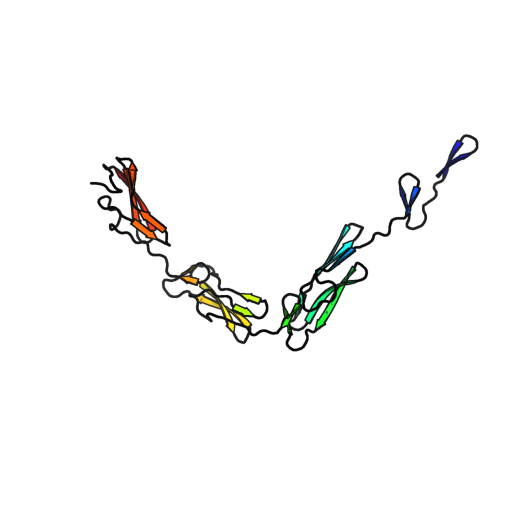90.50 106 THR A CA 1
ATOM 768 C C . THR A 1 106 ? -4.056 -10.955 -15.800 1.00 90.50 106 THR A C 1
ATOM 770 O O . THR A 1 106 ? -4.224 -9.731 -15.726 1.00 90.50 106 THR A O 1
ATOM 773 N N . PRO A 1 107 ? -5.068 -11.824 -15.635 1.00 91.94 107 PRO A N 1
ATOM 774 C CA . PRO A 1 107 ? -6.396 -11.370 -15.299 1.00 91.94 107 PRO A CA 1
ATOM 775 C C . PRO A 1 107 ? -6.387 -10.721 -13.921 1.00 91.94 107 PRO A C 1
ATOM 777 O O . PRO A 1 107 ? -5.642 -11.105 -13.019 1.00 91.94 107 PRO A O 1
ATOM 780 N N . CYS A 1 108 ? -7.257 -9.742 -13.781 1.00 94.00 108 CYS A N 1
ATOM 781 C CA . CYS A 1 108 ? -7.516 -9.086 -12.528 1.00 94.00 108 CYS A CA 1
ATOM 782 C C . CYS A 1 108 ? -8.173 -10.070 -11.543 1.00 94.00 108 CYS A C 1
ATOM 784 O O . CYS A 1 108 ? -9.036 -10.866 -11.925 1.00 94.00 108 CYS A O 1
ATOM 786 N N . SER A 1 109 ? -7.730 -10.031 -10.289 1.00 96.12 109 SER A N 1
ATOM 787 C CA . SER A 1 109 ? -8.158 -10.915 -9.210 1.00 96.12 109 SER A CA 1
ATOM 788 C C . SER A 1 109 ? -8.491 -10.094 -7.977 1.00 96.12 109 SER A C 1
ATOM 790 O O . SER A 1 109 ? -7.682 -9.282 -7.535 1.00 96.12 109 SER A O 1
ATOM 792 N N . ASP A 1 110 ? -9.654 -10.377 -7.414 1.00 97.25 110 ASP A N 1
ATOM 793 C CA . ASP A 1 110 ? -10.254 -9.703 -6.271 1.00 97.25 110 ASP A CA 1
ATOM 794 C C . ASP A 1 110 ? -10.758 -10.788 -5.301 1.00 97.25 110 ASP A C 1
ATOM 796 O O . ASP A 1 110 ? -11.747 -11.466 -5.606 1.00 97.25 110 ASP A O 1
ATOM 800 N N . PRO A 1 111 ? -9.976 -11.100 -4.249 1.00 97.31 111 PRO A N 1
ATOM 801 C CA . PRO A 1 111 ? -10.250 -12.238 -3.375 1.00 97.31 111 PRO A CA 1
ATOM 802 C C . PRO A 1 111 ? -11.534 -12.141 -2.540 1.00 97.31 111 PRO A C 1
ATOM 804 O O . PRO A 1 111 ? -12.129 -13.185 -2.259 1.00 97.31 111 PRO A O 1
ATOM 807 N N . ASP A 1 112 ? -11.937 -10.944 -2.121 1.00 95.75 112 ASP A N 1
ATOM 808 C CA . ASP A 1 112 ? -13.131 -10.677 -1.305 1.00 95.75 112 ASP A CA 1
ATOM 809 C C . ASP A 1 112 ? -14.281 -10.061 -2.116 1.00 95.75 112 ASP A C 1
ATOM 811 O O . ASP A 1 112 ? -15.448 -10.205 -1.737 1.00 95.75 112 ASP A O 1
ATOM 815 N N . GLY A 1 113 ? -13.998 -9.524 -3.300 1.00 94.88 113 GLY A N 1
ATOM 816 C CA . GLY A 1 113 ? -15.012 -8.947 -4.161 1.00 94.88 113 GLY A CA 1
ATOM 817 C C . GLY A 1 113 ? -15.380 -7.558 -3.664 1.00 94.88 113 GLY A C 1
ATOM 818 O O . GLY A 1 113 ? -14.536 -6.726 -3.400 1.00 94.88 113 GLY A O 1
ATOM 819 N N . ASN A 1 114 ? -16.679 -7.297 -3.553 1.00 95.31 114 ASN A N 1
ATOM 820 C CA . ASN A 1 114 ? -17.174 -6.038 -3.007 1.00 95.31 114 ASN A CA 1
ATOM 821 C C . ASN A 1 114 ? -17.623 -6.250 -1.549 1.00 95.31 114 ASN A C 1
ATOM 823 O O . ASN A 1 114 ? -18.826 -6.209 -1.262 1.00 95.31 114 ASN A O 1
ATOM 827 N N . ASP A 1 115 ? -16.682 -6.610 -0.670 1.00 96.12 115 ASP A N 1
ATOM 828 C CA . ASP A 1 115 ? -16.907 -6.938 0.744 1.00 96.12 115 ASP A CA 1
ATOM 829 C C . ASP A 1 115 ? -16.088 -6.024 1.662 1.00 96.12 115 ASP A C 1
ATOM 831 O O . ASP A 1 115 ? -15.037 -6.389 2.184 1.00 96.12 115 ASP A O 1
ATOM 835 N N . VAL A 1 116 ? -16.710 -4.898 2.007 1.00 95.81 116 VAL A N 1
ATOM 836 C CA . VAL A 1 116 ? -16.177 -3.842 2.881 1.00 95.81 116 VAL A CA 1
ATOM 837 C C . VAL A 1 116 ? -15.796 -4.279 4.305 1.00 95.81 116 VAL A C 1
ATOM 839 O O . VAL A 1 116 ? -15.398 -3.449 5.128 1.00 95.81 116 VAL A O 1
ATOM 842 N N . THR A 1 117 ? -16.003 -5.547 4.670 1.00 95.12 117 THR A N 1
ATOM 843 C CA . THR A 1 117 ? -15.652 -6.098 5.988 1.00 95.12 117 THR A CA 1
ATOM 844 C C . THR A 1 117 ? -14.364 -6.915 5.979 1.00 95.12 117 THR A C 1
ATOM 846 O O . THR A 1 117 ? -13.856 -7.269 7.049 1.00 95.12 117 THR A O 1
ATOM 849 N N . GLN A 1 118 ? -13.819 -7.194 4.798 1.00 95.12 118 GLN A N 1
ATOM 850 C CA . GLN A 1 118 ? -12.537 -7.849 4.611 1.00 95.12 118 GLN A CA 1
ATOM 851 C C . GLN A 1 118 ? -11.563 -6.874 3.965 1.00 95.12 118 GLN A C 1
ATOM 853 O O . GLN A 1 118 ? -11.958 -5.910 3.334 1.00 95.12 118 GLN A O 1
ATOM 858 N N . LYS A 1 119 ? -10.276 -7.089 4.228 1.00 93.56 119 LYS A N 1
ATOM 859 C CA . LYS A 1 119 ? -9.207 -6.332 3.592 1.00 93.56 119 LYS A CA 1
ATOM 860 C C . LYS A 1 119 ? -8.351 -7.306 2.834 1.00 93.56 119 LYS A C 1
ATOM 862 O O . LYS A 1 119 ? -7.538 -8.014 3.447 1.00 93.56 119 LYS A O 1
ATOM 867 N N . THR A 1 120 ? -8.497 -7.326 1.525 1.00 95.88 120 THR A N 1
ATOM 868 C CA . THR A 1 120 ? -7.594 -8.074 0.665 1.00 95.88 120 THR A CA 1
ATOM 869 C C . THR A 1 120 ? -6.873 -7.142 -0.303 1.00 95.88 120 THR A C 1
ATOM 871 O O . THR A 1 120 ? -6.875 -5.920 -0.163 1.00 95.88 120 THR A O 1
ATOM 874 N N . THR A 1 121 ? -6.085 -7.724 -1.202 1.00 97.31 121 THR A N 1
ATOM 875 C CA . THR A 1 121 ? -5.370 -6.977 -2.232 1.00 97.31 121 THR A CA 1
ATOM 876 C C . THR A 1 121 ? -5.922 -7.402 -3.577 1.00 97.31 121 THR A C 1
ATOM 878 O O . THR A 1 121 ? -5.714 -8.543 -3.999 1.00 97.31 121 THR A O 1
ATOM 881 N N . VAL A 1 122 ? -6.570 -6.465 -4.265 1.00 97.38 122 VAL A N 1
ATOM 882 C CA . VAL A 1 122 ? -6.934 -6.617 -5.668 1.00 97.38 122 VAL A CA 1
ATOM 883 C C . VAL A 1 122 ? -5.671 -6.508 -6.504 1.00 97.38 122 VAL A C 1
ATOM 885 O O . VAL A 1 122 ? -4.837 -5.629 -6.285 1.00 97.38 122 VAL A O 1
ATOM 888 N N . THR A 1 123 ? -5.511 -7.406 -7.467 1.00 94.69 123 THR A N 1
ATOM 889 C CA . THR A 1 123 ? -4.302 -7.514 -8.291 1.00 94.69 123 THR A CA 1
ATOM 890 C C . THR A 1 123 ? -4.653 -7.561 -9.768 1.00 94.69 123 THR A C 1
ATOM 892 O O . THR A 1 123 ? -5.678 -8.123 -10.141 1.00 94.69 123 THR A O 1
ATOM 895 N N . LYS A 1 124 ? -3.805 -6.982 -10.619 1.00 90.50 124 LYS A N 1
ATOM 896 C CA . LYS A 1 124 ? -3.831 -7.130 -12.077 1.00 90.50 124 LYS A CA 1
ATOM 897 C C . LYS A 1 124 ? -2.424 -6.887 -12.611 1.00 90.50 124 LYS A C 1
ATOM 899 O O . LYS A 1 124 ? -1.955 -5.753 -12.598 1.00 90.50 124 LYS A O 1
ATOM 904 N N . GLY A 1 125 ? -1.747 -7.922 -13.094 1.00 85.38 125 GLY A N 1
ATOM 905 C CA . GLY A 1 125 ? -0.316 -7.805 -13.378 1.00 85.38 125 GLY A CA 1
ATOM 906 C C . GLY A 1 125 ? 0.445 -7.520 -12.092 1.00 85.38 125 GLY A C 1
ATOM 907 O O . GLY A 1 125 ? 0.278 -8.215 -11.090 1.00 85.38 125 GLY A O 1
ATOM 908 N N . THR A 1 126 ? 1.257 -6.473 -12.129 1.00 84.12 126 THR A N 1
ATOM 909 C CA . THR A 1 126 ? 1.967 -5.934 -10.968 1.00 84.12 126 THR A CA 1
ATOM 910 C C . THR A 1 126 ? 1.183 -4.828 -10.259 1.00 84.12 126 THR A C 1
ATOM 912 O O . THR A 1 126 ? 1.532 -4.464 -9.135 1.00 84.12 126 THR A O 1
ATOM 915 N N . TYR A 1 127 ? 0.093 -4.327 -10.857 1.00 85.50 127 TYR A N 1
ATOM 916 C CA . TYR A 1 127 ? -0.786 -3.370 -10.198 1.00 85.50 127 TYR A CA 1
ATOM 917 C C . TYR A 1 127 ? -1.528 -4.037 -9.051 1.00 85.50 127 TYR A C 1
ATOM 919 O O . TYR A 1 127 ? -2.166 -5.082 -9.210 1.00 85.50 127 TYR A O 1
ATOM 927 N N . THR A 1 128 ? -1.485 -3.381 -7.902 1.00 93.75 128 THR A N 1
ATOM 928 C CA . THR A 1 128 ? -2.216 -3.797 -6.715 1.00 93.75 128 THR A CA 1
ATOM 929 C C . THR A 1 128 ? -2.986 -2.627 -6.145 1.00 93.75 128 THR A C 1
ATOM 931 O O . THR A 1 128 ? -2.468 -1.509 -6.110 1.00 93.75 128 THR A O 1
ATOM 934 N N . GLN A 1 129 ? -4.174 -2.892 -5.629 1.00 96.06 129 GLN A N 1
ATOM 935 C CA . GLN A 1 129 ? -4.930 -1.926 -4.855 1.00 96.06 129 GLN A CA 1
ATOM 936 C C . GLN A 1 129 ? -5.531 -2.617 -3.638 1.00 96.06 129 GLN A C 1
ATOM 938 O O . GLN A 1 129 ? -5.834 -3.805 -3.663 1.00 96.06 129 GLN A O 1
ATOM 943 N N . VAL A 1 130 ? -5.634 -1.866 -2.554 1.00 96.25 130 VAL A N 1
ATOM 944 C CA . VAL A 1 130 ? -6.296 -2.284 -1.323 1.00 96.25 130 VAL A CA 1
ATOM 945 C C . VAL A 1 130 ? -7.363 -1.258 -1.007 1.00 96.25 130 VAL A C 1
ATOM 947 O O . VAL A 1 130 ? -7.263 -0.102 -1.446 1.00 96.25 130 VAL A O 1
ATOM 950 N N . ASP A 1 131 ? -8.333 -1.667 -0.209 1.00 97.00 131 ASP A N 1
ATOM 951 C CA . ASP A 1 131 ? -9.355 -0.763 0.288 1.00 97.00 131 ASP A CA 1
ATOM 952 C C . ASP A 1 131 ? -8.705 0.344 1.107 1.00 97.00 131 ASP A C 1
ATOM 954 O O . ASP A 1 131 ? -7.584 0.225 1.634 1.00 97.00 131 ASP A O 1
ATOM 958 N N . TYR A 1 132 ? -9.414 1.455 1.238 1.00 95.25 132 TYR A N 1
ATOM 959 C CA . TYR A 1 132 ? -8.998 2.498 2.155 1.00 95.25 132 TYR A CA 1
ATOM 960 C C . TYR A 1 132 ? -10.177 3.290 2.695 1.00 95.25 132 TYR A C 1
ATOM 962 O O . TYR A 1 132 ? -11.168 3.574 2.020 1.00 95.25 132 TYR A O 1
ATOM 970 N N . CYS A 1 133 ? -10.019 3.724 3.941 1.00 94.38 133 CYS A N 1
ATOM 971 C CA . CYS A 1 133 ? -10.906 4.711 4.528 1.00 94.38 133 CYS A CA 1
ATOM 972 C C . CYS A 1 133 ? -10.630 6.062 3.878 1.00 94.38 133 CYS A C 1
ATOM 974 O O . CYS A 1 133 ? -9.512 6.576 3.942 1.00 94.38 133 CYS A O 1
ATOM 976 N N . GLY A 1 134 ? -11.638 6.628 3.227 1.00 81.62 134 GLY A N 1
ATOM 977 C CA . GLY A 1 134 ? -11.498 7.872 2.486 1.00 81.62 134 GLY A CA 1
ATOM 978 C C . GLY A 1 134 ? -12.845 8.546 2.287 1.00 81.62 134 GLY A C 1
ATOM 979 O O . GLY A 1 134 ? -13.864 7.882 2.142 1.00 81.62 134 GLY A O 1
ATOM 980 N N . GLY A 1 135 ? -12.838 9.876 2.282 1.00 69.25 135 GLY A N 1
ATOM 981 C CA . GLY A 1 135 ? -14.038 10.709 2.291 1.00 69.25 135 GLY A CA 1
ATOM 982 C C . GLY A 1 135 ? -13.834 11.940 3.175 1.00 69.25 135 GLY A C 1
ATOM 983 O O . GLY A 1 135 ? -12.736 12.183 3.675 1.00 69.25 135 GLY A O 1
ATOM 984 N N . GLN A 1 136 ? -14.886 12.738 3.366 1.00 76.38 136 GLN A N 1
ATOM 985 C CA . GLN A 1 136 ? -14.878 13.854 4.327 1.00 76.38 136 GLN A CA 1
ATOM 986 C C . GLN A 1 136 ? -15.152 13.396 5.775 1.00 76.38 136 GLN A C 1
ATOM 988 O O . GLN A 1 136 ? -15.154 14.224 6.686 1.00 76.38 136 GLN A O 1
ATOM 993 N N . ASP A 1 137 ? -15.391 12.099 5.990 1.00 83.19 137 ASP A N 1
ATOM 994 C CA . ASP A 1 137 ? -15.739 11.494 7.274 1.00 83.19 137 ASP A CA 1
ATOM 995 C C . ASP A 1 137 ? -15.179 10.062 7.399 1.00 83.19 137 ASP A C 1
ATOM 997 O O . ASP A 1 137 ? -14.585 9.524 6.467 1.00 83.19 137 ASP A O 1
ATOM 1001 N N . ASN A 1 138 ? -15.377 9.450 8.569 1.00 88.31 138 ASN A N 1
ATOM 1002 C CA . ASN A 1 138 ? -14.946 8.082 8.865 1.00 88.31 138 ASN A CA 1
ATOM 1003 C C . ASN A 1 138 ? -16.027 7.033 8.558 1.00 88.31 138 ASN A C 1
ATOM 1005 O O . ASN A 1 138 ? -15.931 5.914 9.042 1.00 88.31 138 ASN A O 1
ATOM 1009 N N . TYR A 1 139 ? -17.083 7.371 7.823 1.00 91.94 139 TYR A N 1
ATOM 1010 C CA . TYR A 1 139 ? -18.178 6.444 7.523 1.00 91.94 139 TYR A CA 1
ATOM 1011 C C . TYR A 1 139 ? -18.124 5.912 6.100 1.00 91.94 139 TYR A C 1
ATOM 1013 O O . TYR A 1 139 ? -18.914 5.035 5.769 1.00 91.94 139 TYR A O 1
ATOM 1021 N N . HIS A 1 140 ? -17.207 6.411 5.276 1.00 94.69 140 HIS A N 1
ATOM 1022 C CA . HIS A 1 140 ? -17.047 5.955 3.908 1.00 94.69 140 HIS A CA 1
ATOM 1023 C C . HIS A 1 140 ? -15.783 5.124 3.718 1.00 94.69 140 HIS A C 1
ATOM 1025 O O . HIS A 1 140 ? -14.723 5.392 4.294 1.00 94.69 140 HIS A O 1
ATOM 1031 N N . ILE A 1 141 ? -15.928 4.119 2.867 1.00 95.44 141 ILE A N 1
ATOM 1032 C CA . ILE A 1 141 ? -14.871 3.227 2.426 1.00 95.44 141 ILE A CA 1
ATOM 1033 C C . ILE A 1 141 ? -14.777 3.292 0.905 1.00 95.44 141 ILE A C 1
ATOM 1035 O O . ILE A 1 141 ? -15.776 3.418 0.194 1.00 95.44 141 ILE A O 1
ATOM 1039 N N . ASN A 1 142 ? -13.543 3.274 0.426 1.00 96.31 142 ASN A N 1
ATOM 1040 C CA . ASN A 1 142 ? -13.212 3.117 -0.974 1.00 96.31 142 ASN A CA 1
ATOM 1041 C C . ASN A 1 142 ? -12.767 1.669 -1.137 1.00 96.31 142 ASN A C 1
ATOM 1043 O O . ASN A 1 142 ? -11.623 1.353 -0.809 1.00 96.31 142 ASN A O 1
ATOM 1047 N N . GLU A 1 143 ? -13.688 0.823 -1.580 1.00 96.62 143 GLU A N 1
ATOM 1048 C CA . GLU A 1 143 ? -13.460 -0.598 -1.811 1.00 96.62 143 GLU A CA 1
ATOM 1049 C C . GLU A 1 143 ? -12.720 -0.776 -3.134 1.00 96.62 143 GLU A C 1
ATOM 1051 O O . GLU A 1 143 ? -13.198 -0.332 -4.183 1.00 96.62 143 GLU A O 1
ATOM 1056 N N . ALA A 1 144 ? -11.550 -1.397 -3.104 1.00 97.38 144 ALA A N 1
ATOM 1057 C CA . ALA A 1 144 ? -10.859 -1.808 -4.309 1.00 97.38 144 ALA A CA 1
ATOM 1058 C C . ALA A 1 144 ? -11.558 -3.052 -4.854 1.00 97.38 144 ALA A C 1
ATOM 1060 O O . ALA A 1 144 ? -11.650 -4.051 -4.161 1.00 97.38 144 ALA A O 1
ATOM 1061 N N . ILE A 1 145 ? -12.017 -3.010 -6.105 1.00 97.25 145 ILE A N 1
ATOM 1062 C CA . ILE A 1 145 ? -12.735 -4.135 -6.710 1.00 97.25 145 ILE A CA 1
ATOM 1063 C C . ILE A 1 145 ? -12.247 -4.442 -8.120 1.00 97.25 145 ILE A C 1
ATOM 1065 O O . ILE A 1 145 ? -11.742 -3.575 -8.844 1.00 97.25 145 ILE A O 1
ATOM 1069 N N . CYS A 1 146 ? -12.459 -5.681 -8.557 1.00 97.00 146 CYS A N 1
ATOM 1070 C CA . CYS A 1 146 ? -12.211 -6.090 -9.934 1.00 97.00 146 CYS A CA 1
ATOM 1071 C C . CYS A 1 146 ? -13.492 -6.119 -10.777 1.00 97.00 146 CYS A C 1
ATOM 1073 O O . CYS A 1 146 ? -14.345 -6.996 -10.627 1.00 97.00 146 CYS A O 1
ATOM 1075 N N . VAL A 1 147 ? -13.609 -5.210 -11.751 1.00 95.69 147 VAL A N 1
ATOM 1076 C CA . VAL A 1 147 ? -14.765 -5.133 -12.662 1.00 95.69 147 VAL A CA 1
ATOM 1077 C C . VAL A 1 147 ? -14.292 -5.122 -14.110 1.00 95.69 147 VAL A C 1
ATOM 1079 O O . VAL A 1 147 ? -13.434 -4.333 -14.492 1.00 95.69 147 VAL A O 1
ATOM 1082 N N . ASN A 1 148 ? -14.862 -5.993 -14.950 1.00 93.25 148 ASN A N 1
ATOM 1083 C CA . ASN A 1 148 ? -14.499 -6.118 -16.371 1.00 93.25 148 ASN A CA 1
ATOM 1084 C C . ASN A 1 148 ? -12.983 -6.289 -16.601 1.00 93.25 148 ASN A C 1
ATOM 1086 O O . ASN A 1 148 ? -12.413 -5.699 -17.520 1.00 93.25 148 ASN A O 1
ATOM 1090 N N . ASN A 1 149 ? -12.335 -7.106 -15.764 1.00 90.25 149 ASN A N 1
ATOM 1091 C CA . ASN A 1 149 ? -10.891 -7.348 -15.798 1.00 90.25 149 ASN A CA 1
ATOM 1092 C C . ASN A 1 149 ? -10.039 -6.079 -15.567 1.00 90.25 149 ASN A C 1
ATOM 1094 O O . ASN A 1 149 ? -8.931 -5.966 -16.094 1.00 90.25 149 ASN A O 1
ATOM 1098 N N . GLN A 1 150 ? -10.555 -5.096 -14.829 1.00 91.31 150 GLN A N 1
ATOM 1099 C CA . GLN A 1 150 ? -9.857 -3.867 -14.452 1.00 91.31 150 GLN A CA 1
ATOM 1100 C C . GLN A 1 150 ? -9.996 -3.643 -12.948 1.00 91.31 150 GLN A C 1
ATOM 1102 O O . GLN A 1 150 ? -11.068 -3.878 -12.391 1.00 91.31 150 GLN A O 1
ATOM 1107 N N . ILE A 1 151 ? -8.923 -3.159 -12.323 1.00 94.31 151 ILE A N 1
ATOM 1108 C CA . ILE A 1 151 ? -8.989 -2.652 -10.953 1.00 94.31 151 ILE A CA 1
ATOM 1109 C C . ILE A 1 151 ? -9.761 -1.333 -10.992 1.00 94.31 151 ILE A C 1
ATOM 1111 O O . ILE A 1 151 ? -9.477 -0.456 -11.812 1.00 94.31 151 ILE A O 1
ATOM 1115 N N . THR A 1 152 ? -10.760 -1.206 -10.133 1.00 95.75 152 THR A N 1
ATOM 1116 C CA . THR A 1 152 ? -11.521 0.023 -9.934 1.00 95.75 152 THR A CA 1
ATOM 1117 C C . THR A 1 152 ? -11.838 0.197 -8.453 1.00 95.75 152 THR A C 1
ATOM 1119 O O . THR A 1 152 ? -11.499 -0.657 -7.640 1.00 95.75 152 THR A O 1
ATOM 1122 N N . THR A 1 153 ? -12.458 1.319 -8.103 1.00 95.75 153 THR A N 1
ATOM 1123 C CA . THR A 1 153 ? -12.832 1.633 -6.726 1.00 95.75 153 THR A CA 1
ATOM 1124 C C . THR A 1 153 ? -14.332 1.852 -6.655 1.00 95.75 153 THR A C 1
ATOM 1126 O O . THR A 1 153 ? -14.865 2.654 -7.428 1.00 95.75 153 THR A O 1
ATOM 1129 N N . ASP A 1 154 ? -14.997 1.198 -5.710 1.00 95.50 154 ASP A N 1
ATOM 1130 C CA . ASP A 1 154 ? -16.380 1.484 -5.352 1.00 95.50 154 ASP A CA 1
ATOM 1131 C C . ASP A 1 154 ? -16.438 2.315 -4.068 1.00 95.50 154 ASP A C 1
ATOM 1133 O O . ASP A 1 154 ? -15.775 2.020 -3.075 1.00 95.50 154 ASP A O 1
ATOM 1137 N N . TYR A 1 155 ? -17.203 3.403 -4.095 1.00 95.19 155 TYR A N 1
ATOM 1138 C CA . TYR A 1 155 ? -17.310 4.324 -2.966 1.00 95.19 155 TYR A CA 1
ATOM 1139 C C . TYR A 1 155 ? -18.599 4.048 -2.208 1.00 95.19 155 TYR A C 1
ATOM 1141 O O . TYR A 1 155 ? -19.696 4.308 -2.713 1.00 95.19 155 TYR A O 1
ATOM 1149 N N . GLN A 1 156 ? -18.468 3.553 -0.981 1.00 93.69 156 GLN A N 1
ATOM 1150 C CA . GLN A 1 156 ? -19.600 3.087 -0.193 1.00 93.69 156 GLN A CA 1
ATOM 1151 C C . GLN A 1 156 ? -19.643 3.713 1.190 1.00 93.69 156 GLN A C 1
ATOM 1153 O O . GLN A 1 156 ? -18.630 4.101 1.768 1.00 93.69 156 GLN A O 1
ATOM 1158 N N . LEU A 1 157 ? -20.856 3.779 1.732 1.00 94.25 157 LEU A N 1
ATOM 1159 C CA . LEU A 1 157 ? -21.068 4.030 3.147 1.00 94.25 157 LEU A CA 1
ATOM 1160 C C . LEU A 1 157 ? -20.935 2.704 3.898 1.00 94.25 157 LEU A C 1
ATOM 1162 O O . LEU A 1 157 ? -21.545 1.709 3.501 1.00 94.25 157 LEU A O 1
ATOM 1166 N N . CYS A 1 158 ? -20.217 2.709 5.016 1.00 93.94 158 CYS A N 1
ATOM 1167 C CA . CYS A 1 158 ? -20.209 1.581 5.928 1.00 93.94 158 CYS A CA 1
ATOM 1168 C C . CYS A 1 158 ? -21.635 1.246 6.401 1.00 93.94 158 CYS A C 1
ATOM 1170 O O . CYS A 1 158 ? -22.473 2.144 6.569 1.00 93.94 158 CYS A O 1
ATOM 1172 N N . PRO A 1 159 ? -21.926 -0.042 6.658 1.00 94.44 159 PRO A N 1
ATOM 1173 C CA . PRO A 1 159 ? -23.191 -0.469 7.238 1.00 94.44 159 PRO A CA 1
ATOM 1174 C C . PRO A 1 159 ? -23.577 0.329 8.490 1.00 94.44 159 PRO A C 1
ATOM 1176 O O . PRO A 1 159 ? -22.734 0.838 9.229 1.00 94.44 159 PRO A O 1
ATOM 1179 N N . THR A 1 160 ? -24.880 0.429 8.763 1.00 89.75 160 THR A N 1
ATOM 1180 C CA . THR A 1 160 ? -25.386 1.192 9.914 1.00 89.75 160 THR A CA 1
ATOM 1181 C C . THR A 1 160 ? -24.725 0.745 11.224 1.00 89.75 160 THR A C 1
ATOM 1183 O O . THR A 1 160 ? -24.767 -0.431 11.573 1.00 89.75 160 THR A O 1
ATOM 1186 N N . GLY A 1 161 ? -24.153 1.700 11.966 1.00 86.44 161 GLY A N 1
ATOM 1187 C CA . GLY A 1 161 ? -23.445 1.443 13.228 1.00 86.44 161 GLY A CA 1
ATOM 1188 C C . GLY A 1 161 ? -21.974 1.042 13.068 1.00 86.44 161 GLY A C 1
ATOM 1189 O O . GLY A 1 161 ? -21.313 0.755 14.065 1.00 86.44 161 GLY A O 1
ATOM 1190 N N . GLN A 1 162 ? -21.461 1.030 11.838 1.00 92.56 162 GLN A N 1
ATOM 1191 C CA . GLN A 1 162 ? -20.053 0.818 11.536 1.00 92.56 162 GLN A CA 1
ATOM 1192 C C . GLN A 1 162 ? -19.397 2.098 11.025 1.00 92.56 162 GLN A C 1
ATOM 1194 O O . GLN A 1 162 ? -20.060 3.036 10.583 1.00 92.56 162 GLN A O 1
ATOM 1199 N N . TRP A 1 163 ? -18.076 2.121 11.097 1.00 92.00 163 TRP A N 1
ATOM 1200 C CA . TRP A 1 163 ? -17.221 3.183 10.594 1.00 92.00 163 TRP A CA 1
ATOM 1201 C C . TRP A 1 163 ? -15.972 2.547 9.993 1.00 92.00 163 TRP A C 1
ATOM 1203 O O . TRP A 1 163 ? -15.598 1.427 10.348 1.00 92.00 163 TRP A O 1
ATOM 1213 N N . CYS A 1 164 ? -15.336 3.244 9.065 1.00 93.38 164 CYS A N 1
ATOM 1214 C CA . CYS A 1 164 ? -14.138 2.754 8.424 1.00 93.38 164 CYS A CA 1
ATOM 1215 C C . CYS A 1 164 ? -12.930 2.943 9.349 1.00 93.38 164 CYS A C 1
ATOM 1217 O O . CYS A 1 164 ? -12.566 4.071 9.695 1.00 93.38 164 CYS A O 1
ATOM 1219 N N . LYS A 1 165 ? -12.284 1.834 9.712 1.00 92.44 165 LYS A N 1
ATOM 1220 C CA . LYS A 1 165 ? -11.011 1.787 10.442 1.00 92.44 165 LYS A CA 1
ATOM 1221 C C . LYS A 1 165 ? -10.091 0.802 9.730 1.00 92.44 165 LYS A C 1
ATOM 1223 O O . LYS A 1 165 ? -10.520 -0.280 9.357 1.00 92.44 165 LYS A O 1
ATOM 1228 N N . ASP A 1 166 ? -8.828 1.170 9.539 1.00 92.69 166 ASP A N 1
ATOM 1229 C CA . ASP A 1 166 ? -7.796 0.286 8.972 1.00 92.69 166 ASP A CA 1
ATOM 1230 C C . ASP A 1 166 ? -8.138 -0.342 7.604 1.00 92.69 166 ASP A C 1
ATOM 1232 O O . ASP A 1 166 ? -7.582 -1.383 7.242 1.00 92.69 166 ASP A O 1
ATOM 1236 N N . ALA A 1 167 ? -8.951 0.369 6.813 1.00 94.81 167 ALA A N 1
ATOM 1237 C CA . ALA A 1 167 ? -9.485 -0.036 5.511 1.00 94.81 167 ALA A CA 1
ATOM 1238 C C . ALA A 1 167 ? -10.585 -1.108 5.543 1.00 94.81 167 ALA A C 1
ATOM 1240 O O . ALA A 1 167 ? -10.757 -1.814 4.566 1.00 94.81 167 ALA A O 1
ATOM 1241 N N . ILE A 1 168 ? -11.330 -1.220 6.641 1.00 95.62 168 ILE A N 1
ATOM 1242 C CA . ILE A 1 168 ? -12.536 -2.052 6.723 1.00 95.62 168 ILE A CA 1
ATOM 1243 C C . ILE A 1 168 ? -13.625 -1.332 7.512 1.00 95.62 168 ILE A C 1
ATOM 1245 O O . ILE A 1 168 ? -13.346 -0.506 8.386 1.00 95.62 168 ILE A O 1
ATOM 1249 N N . CYS A 1 169 ? -14.881 -1.671 7.248 1.00 95.31 169 CYS A N 1
ATOM 1250 C CA . CYS A 1 169 ? -16.002 -1.249 8.069 1.00 95.31 169 CYS A CA 1
ATOM 1251 C C . CYS A 1 169 ? -16.078 -2.096 9.345 1.00 95.31 169 CYS A C 1
ATOM 1253 O O . CYS A 1 169 ? -16.301 -3.307 9.312 1.00 95.31 169 CYS A O 1
ATOM 1255 N N . VAL A 1 170 ? -15.913 -1.441 10.496 1.00 93.19 170 VAL A N 1
ATOM 1256 C CA . VAL A 1 170 ? -15.947 -2.072 11.821 1.00 93.19 170 VAL A CA 1
ATOM 1257 C C . VAL A 1 170 ? -16.995 -1.425 12.709 1.00 93.19 170 VAL A C 1
ATOM 1259 O O . VAL A 1 170 ? -17.289 -0.236 12.603 1.00 93.19 170 VAL A O 1
ATOM 1262 N N . THR A 1 171 ? -17.553 -2.193 13.639 1.00 90.12 171 THR A N 1
ATOM 1263 C CA . THR A 1 171 ? -18.360 -1.634 14.730 1.00 90.12 171 THR A CA 1
ATOM 1264 C C . THR A 1 171 ? -17.468 -0.895 15.724 1.00 90.12 171 THR A C 1
ATOM 1266 O O . THR A 1 171 ? -16.382 -1.374 16.055 1.00 90.12 171 THR A O 1
ATOM 1269 N N . GLU A 1 172 ? -17.918 0.256 16.232 1.00 78.81 172 GLU A N 1
ATOM 1270 C CA . GLU A 1 172 ? -17.197 0.973 17.289 1.00 78.81 172 GLU A CA 1
ATOM 1271 C C . GLU A 1 172 ? -17.007 0.066 18.523 1.00 78.81 172 GLU A C 1
ATOM 1273 O O . GLU A 1 172 ? -17.979 -0.549 18.973 1.00 78.81 172 GLU A O 1
ATOM 1278 N N . PRO A 1 173 ? -15.784 -0.047 19.083 1.00 80.56 173 PRO A N 1
ATOM 1279 C CA . PRO A 1 173 ? -15.568 -0.817 20.299 1.00 80.56 173 PRO A CA 1
ATOM 1280 C C . PRO A 1 173 ? -16.424 -0.252 21.430 1.00 80.56 173 PRO A C 1
ATOM 1282 O O . PRO A 1 173 ? -16.332 0.940 21.746 1.00 80.56 173 PRO A O 1
ATOM 1285 N N . VAL A 1 174 ? -17.237 -1.112 22.039 1.00 86.12 174 VAL A N 1
ATOM 1286 C CA . VAL A 1 174 ? -18.084 -0.741 23.172 1.00 86.12 174 VAL A CA 1
ATOM 1287 C C . VAL A 1 174 ? -17.266 -0.835 24.459 1.00 86.12 174 VAL A C 1
ATOM 1289 O O . VAL A 1 174 ? -16.604 -1.843 24.697 1.00 86.12 174 VAL A O 1
ATOM 1292 N N . CYS A 1 175 ? -17.292 0.217 25.273 1.00 93.12 175 CYS A N 1
ATOM 1293 C CA . CYS A 1 175 ? -16.774 0.198 26.633 1.00 93.12 175 CYS A CA 1
ATOM 1294 C C . CYS A 1 175 ? -17.643 -0.738 27.474 1.00 93.12 175 CYS A C 1
ATOM 1296 O O . CYS A 1 175 ? -18.860 -0.569 27.534 1.00 93.12 175 CYS A O 1
ATOM 1298 N N . SER A 1 176 ? -17.021 -1.717 28.119 1.00 94.62 176 SER A N 1
ATOM 1299 C CA . SER A 1 176 ? -17.685 -2.605 29.075 1.00 94.62 176 SER A CA 1
ATOM 1300 C C . SER A 1 176 ? -16.894 -2.678 30.372 1.00 94.62 176 SER A C 1
ATOM 1302 O O . SER A 1 176 ? -15.666 -2.702 30.318 1.00 94.62 176 SER A O 1
ATOM 1304 N N . GLU A 1 177 ? -17.577 -2.796 31.504 1.00 95.69 177 GLU A N 1
ATOM 1305 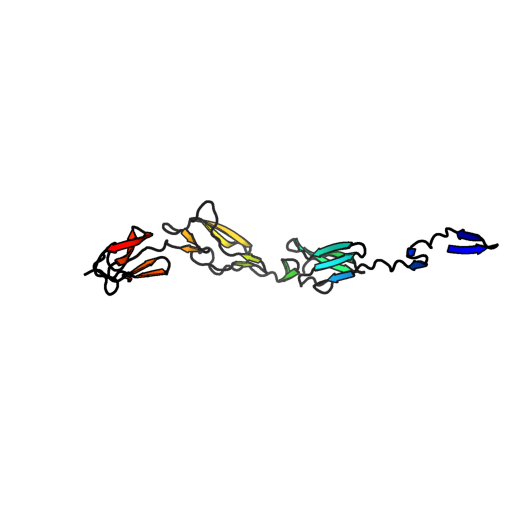C CA . GLU A 1 177 ? -16.986 -2.912 32.843 1.00 95.69 177 GLU A CA 1
ATOM 1306 C C . GLU A 1 177 ? -17.606 -4.078 33.630 1.00 95.69 177 GLU A C 1
ATOM 1308 O O . GLU A 1 177 ? -18.605 -4.662 33.196 1.00 95.69 177 GLU A O 1
ATOM 1313 N N . THR A 1 178 ? -17.002 -4.456 34.759 1.00 97.62 178 THR A N 1
ATOM 1314 C CA . THR A 1 178 ? -17.377 -5.674 35.511 1.00 97.62 178 THR A CA 1
ATOM 1315 C C . THR A 1 178 ? -18.073 -5.417 36.847 1.00 97.62 178 THR A C 1
ATOM 1317 O O . THR A 1 178 ? -18.548 -6.364 37.469 1.00 97.62 178 THR A O 1
ATOM 1320 N N . ASP A 1 179 ? -18.124 -4.168 37.286 1.00 95.75 179 ASP A N 1
ATOM 1321 C CA . ASP A 1 179 ? -18.584 -3.694 38.597 1.00 95.75 179 ASP A CA 1
ATOM 1322 C C . ASP A 1 179 ? -19.718 -2.660 38.509 1.00 95.75 179 ASP A C 1
ATOM 1324 O O . ASP A 1 179 ? -20.434 -2.454 39.481 1.00 95.75 179 ASP A O 1
ATOM 1328 N N . GLY A 1 180 ? -20.003 -2.137 37.315 1.00 93.25 180 GLY A N 1
ATOM 1329 C CA . GLY A 1 180 ? -21.251 -1.425 37.028 1.00 93.25 180 GLY A CA 1
ATOM 1330 C C . GLY A 1 180 ? -21.187 0.091 37.189 1.00 93.25 180 GLY A C 1
ATOM 1331 O O . GLY A 1 180 ? -22.225 0.711 37.442 1.00 93.25 180 GLY A O 1
ATOM 1332 N N . GLY A 1 181 ? -20.009 0.679 37.017 1.00 94.56 181 GLY A N 1
ATOM 1333 C CA . GLY A 1 181 ? -19.805 2.115 36.892 1.00 94.56 181 GLY A CA 1
ATOM 1334 C C . GLY A 1 181 ? -18.684 2.567 37.809 1.00 94.56 181 GLY A C 1
ATOM 1335 O O . GLY A 1 181 ? -17.756 1.818 38.076 1.00 94.56 181 GLY A O 1
ATOM 1336 N N . ASP A 1 182 ? -18.812 3.792 38.317 1.00 96.94 182 ASP A N 1
ATOM 1337 C CA . ASP A 1 182 ? -18.015 4.291 39.445 1.00 96.94 182 ASP A CA 1
ATOM 1338 C C . ASP A 1 182 ? -18.502 3.599 40.754 1.00 96.94 182 ASP A C 1
ATOM 1340 O O . ASP A 1 182 ? -19.203 4.210 41.571 1.00 96.94 182 ASP A O 1
ATOM 1344 N N . ASP A 1 183 ? -18.242 2.287 40.885 1.00 97.00 183 ASP A N 1
ATOM 1345 C CA . ASP A 1 183 ? -18.407 1.436 42.072 1.00 97.00 183 ASP A CA 1
ATOM 1346 C C . ASP A 1 183 ? -17.090 1.097 42.816 1.00 97.00 183 ASP A C 1
ATOM 1348 O O . ASP A 1 183 ? -16.548 -0.008 42.754 1.00 97.00 183 ASP A O 1
ATOM 1352 N N . ALA A 1 184 ? -16.689 1.995 43.715 1.00 96.75 184 ALA A N 1
ATOM 1353 C CA . ALA A 1 184 ? -15.527 1.803 44.578 1.00 96.75 184 ALA A CA 1
ATOM 1354 C C . ALA A 1 184 ? -15.571 0.561 45.501 1.00 96.75 184 ALA A C 1
ATOM 1356 O O . ALA A 1 184 ? -14.565 0.261 46.151 1.00 96.75 184 ALA A O 1
ATOM 1357 N N . GLN A 1 185 ? -16.707 -0.134 45.665 1.00 97.31 185 GLN A N 1
ATOM 1358 C CA . GLN A 1 185 ? -16.842 -1.268 46.598 1.00 97.31 185 GLN A CA 1
ATOM 1359 C C . GLN A 1 185 ? -16.485 -2.619 45.971 1.00 97.31 185 GLN A C 1
ATOM 1361 O O . GLN A 1 185 ? -16.203 -3.590 46.686 1.00 97.31 185 GLN A O 1
ATOM 1366 N N . ASN A 1 186 ? -16.493 -2.701 44.645 1.00 97.31 186 ASN A N 1
ATOM 1367 C CA . ASN A 1 186 ? -16.126 -3.889 43.895 1.00 97.31 186 ASN A CA 1
ATOM 1368 C C . ASN A 1 186 ? -14.865 -3.591 43.084 1.00 97.31 186 ASN A C 1
ATOM 1370 O O . ASN A 1 186 ? -14.566 -2.449 42.796 1.00 97.31 186 ASN A O 1
ATOM 1374 N N . GLN A 1 187 ? -14.058 -4.616 42.802 1.00 97.25 187 GLN A N 1
ATOM 1375 C CA . GLN A 1 187 ? -12.923 -4.412 41.907 1.00 97.25 187 GLN A CA 1
ATOM 1376 C C . GLN A 1 187 ? -13.422 -4.591 40.474 1.00 97.25 187 GLN A C 1
ATOM 1378 O O . GLN A 1 187 ? -13.787 -5.707 40.082 1.00 97.25 187 GLN A O 1
ATOM 1383 N N . GLY A 1 188 ? -13.410 -3.507 39.717 1.00 97.31 188 GLY A N 1
ATOM 1384 C CA . GLY A 1 188 ? -13.758 -3.427 38.316 1.00 97.31 188 GLY A CA 1
ATOM 1385 C C . GLY A 1 188 ? -12.620 -3.725 37.358 1.00 97.31 188 GLY A C 1
ATOM 1386 O O . GLY A 1 188 ? -11.426 -3.735 37.684 1.00 97.31 188 GLY A O 1
ATOM 1387 N N . THR A 1 189 ? -12.998 -4.002 36.114 1.00 97.94 189 THR A N 1
ATOM 1388 C CA . THR A 1 189 ? -12.118 -3.967 34.950 1.00 97.94 189 THR A CA 1
ATOM 1389 C C . THR A 1 189 ? -12.885 -3.441 33.750 1.00 97.94 189 THR A C 1
ATOM 1391 O O . THR A 1 189 ? -13.783 -4.105 33.235 1.00 97.94 189 THR A O 1
ATOM 1394 N N . VAL A 1 190 ? -12.478 -2.276 33.259 1.00 97.81 190 VAL A N 1
ATOM 1395 C CA . VAL A 1 190 ? -12.966 -1.704 32.006 1.00 97.81 190 VAL A CA 1
ATOM 1396 C C . VAL A 1 190 ? -12.227 -2.328 30.832 1.00 97.81 190 VAL A C 1
ATOM 1398 O O . VAL A 1 190 ? -11.006 -2.447 30.862 1.00 97.81 190 VAL A O 1
ATOM 1401 N N . THR A 1 191 ? -12.944 -2.690 29.770 1.00 95.38 191 THR A N 1
ATOM 1402 C CA . THR A 1 191 ? -12.381 -3.157 28.497 1.00 95.38 191 THR A CA 1
ATOM 1403 C C . THR A 1 191 ? -12.907 -2.309 27.339 1.00 95.38 191 THR A C 1
ATOM 1405 O O . THR A 1 191 ? -14.117 -2.128 27.208 1.00 95.38 191 THR A O 1
ATOM 1408 N N . LYS A 1 192 ? -12.005 -1.787 26.493 1.00 91.38 192 LYS A N 1
ATOM 1409 C CA . LYS A 1 192 ? -12.333 -1.067 25.248 1.00 91.38 192 LYS A CA 1
ATOM 1410 C C . LYS A 1 192 ? -11.193 -1.186 24.230 1.00 91.38 192 LYS A C 1
ATOM 1412 O O . LYS A 1 192 ? -10.034 -1.014 24.589 1.00 91.38 192 LYS A O 1
ATOM 1417 N N . ASP A 1 193 ? -11.521 -1.451 22.961 1.00 85.94 193 ASP A N 1
ATOM 1418 C CA . ASP A 1 193 ? -10.558 -1.549 21.836 1.00 85.94 193 ASP A CA 1
ATOM 1419 C C . ASP A 1 193 ? -9.363 -2.482 22.144 1.00 85.94 193 ASP A C 1
ATOM 1421 O O . ASP A 1 193 ? -8.204 -2.148 21.916 1.00 85.94 193 ASP A O 1
ATOM 1425 N N . GLY A 1 194 ? -9.640 -3.634 22.771 1.00 85.25 194 GLY A N 1
ATOM 1426 C CA . GLY A 1 194 ? -8.623 -4.617 23.175 1.00 85.25 194 GLY A CA 1
ATOM 1427 C C . GLY A 1 194 ? -7.754 -4.220 24.377 1.00 85.25 194 GLY A C 1
ATOM 1428 O O . GLY A 1 194 ? -6.935 -5.023 24.818 1.00 85.25 194 GLY A O 1
ATOM 1429 N N . SER A 1 195 ? -7.934 -3.018 24.929 1.00 93.06 195 SER A N 1
ATOM 1430 C CA . SER A 1 195 ? -7.271 -2.562 26.155 1.00 93.06 195 SER A CA 1
ATOM 1431 C C . SER A 1 195 ? -8.129 -2.862 27.380 1.00 93.06 195 SER A C 1
ATOM 1433 O O . SER A 1 195 ? -9.351 -2.718 27.319 1.00 93.06 195 SER A O 1
ATOM 1435 N N . SER A 1 196 ? -7.488 -3.224 28.494 1.00 96.31 196 SER A N 1
ATOM 1436 C CA . SER A 1 196 ? -8.151 -3.457 29.781 1.00 96.31 196 SER A CA 1
ATOM 1437 C C . SER A 1 196 ? -7.522 -2.619 30.893 1.00 96.31 196 SER A C 1
ATOM 1439 O O . SER A 1 196 ? -6.298 -2.512 30.978 1.00 96.31 196 SER A O 1
ATOM 1441 N N . TYR A 1 197 ? -8.367 -2.053 31.752 1.00 97.25 197 TYR A N 1
ATOM 1442 C CA . TYR A 1 197 ? -7.994 -1.193 32.871 1.00 97.25 197 TYR A CA 1
ATOM 1443 C C . TYR A 1 197 ? -8.705 -1.691 34.124 1.00 97.25 197 TYR A C 1
ATOM 1445 O O . TYR A 1 197 ? -9.924 -1.595 34.213 1.00 97.25 197 TYR A O 1
ATOM 1453 N N . SER A 1 198 ? -7.953 -2.267 35.057 1.00 98.12 198 SER A N 1
ATOM 1454 C CA . SER A 1 198 ? -8.494 -2.759 36.326 1.00 98.12 198 SER A CA 1
ATOM 1455 C C . SER A 1 198 ? -8.267 -1.752 37.438 1.00 98.12 198 SER A C 1
ATOM 1457 O O . SER A 1 198 ? -7.224 -1.089 37.469 1.00 98.12 198 SER A O 1
ATOM 1459 N N . ASP A 1 199 ? -9.193 -1.707 38.387 1.00 98.44 199 ASP A N 1
ATOM 1460 C CA . ASP A 1 199 ? -9.048 -0.861 39.563 1.00 98.44 199 ASP A CA 1
ATOM 1461 C C . ASP A 1 199 ? -7.872 -1.304 40.411 1.00 98.44 199 ASP A C 1
ATOM 1463 O O . ASP A 1 199 ? -7.573 -2.500 40.572 1.00 98.44 199 ASP A O 1
ATOM 1467 N N . TYR A 1 200 ? -7.188 -0.317 40.977 1.00 98.38 200 TYR A N 1
ATOM 1468 C CA . TYR A 1 200 ? -6.006 -0.572 41.773 1.00 98.38 200 TYR A CA 1
ATOM 1469 C C . TYR A 1 200 ? -5.836 0.454 42.885 1.00 98.38 200 TYR A C 1
ATOM 1471 O O . TYR A 1 200 ? -6.188 1.627 42.781 1.00 98.38 200 TYR A O 1
ATOM 1479 N N . CYS A 1 201 ? -5.228 0.011 43.980 1.00 98.38 201 CYS A N 1
ATOM 1480 C CA . CYS A 1 201 ? -4.846 0.914 45.053 1.00 98.38 201 CYS A CA 1
ATOM 1481 C C . CYS A 1 201 ? -3.600 1.692 44.637 1.00 98.38 201 CYS A C 1
ATOM 1483 O O . CYS A 1 201 ? -2.506 1.127 44.577 1.00 98.38 201 CYS A O 1
ATOM 1485 N N . GLN A 1 202 ? -3.743 2.993 44.389 1.00 97.75 202 GLN A N 1
ATOM 1486 C CA . GLN A 1 202 ? -2.592 3.867 44.169 1.00 97.75 202 GLN A CA 1
ATOM 1487 C C . GLN A 1 202 ? -1.726 3.949 45.436 1.00 97.75 202 GLN A C 1
ATOM 1489 O O . GLN A 1 202 ? -0.501 4.037 45.362 1.00 97.75 202 GLN A O 1
ATOM 1494 N N . ASN A 1 203 ? -2.368 3.917 46.606 1.00 97.19 203 ASN A N 1
ATOM 1495 C CA . ASN A 1 203 ? -1.751 3.763 47.922 1.00 97.19 203 ASN A CA 1
ATOM 1496 C C . ASN A 1 203 ? -2.789 3.191 48.918 1.00 97.19 203 ASN A C 1
ATOM 1498 O O . ASN A 1 203 ? -3.927 2.920 48.541 1.00 97.19 203 ASN A O 1
ATOM 1502 N N . SER A 1 204 ? -2.427 3.019 50.196 1.00 97.25 204 SER A N 1
ATOM 1503 C CA . SER A 1 204 ? -3.321 2.458 51.232 1.00 97.25 204 SER A CA 1
ATOM 1504 C C . SER A 1 204 ? -4.585 3.280 51.519 1.00 97.25 204 SER A C 1
ATOM 1506 O O . SER A 1 204 ? -5.476 2.806 52.220 1.00 97.25 204 SER A O 1
ATOM 1508 N N . ASN A 1 205 ? -4.649 4.520 51.033 1.00 97.69 205 ASN A N 1
ATOM 1509 C CA . ASN A 1 205 ? -5.697 5.495 51.316 1.00 97.69 205 ASN A CA 1
ATOM 1510 C C . ASN A 1 205 ? -6.382 6.031 50.045 1.00 97.69 205 ASN A C 1
ATOM 1512 O O . ASN A 1 205 ? -7.212 6.938 50.138 1.00 97.69 205 ASN A O 1
ATOM 1516 N N . THR A 1 206 ? -6.024 5.519 48.865 1.00 97.94 206 THR A N 1
ATOM 1517 C CA . THR A 1 206 ? -6.528 6.013 47.581 1.00 97.94 206 THR A CA 1
ATOM 1518 C C . THR A 1 206 ? -6.732 4.859 46.609 1.00 97.94 206 THR A C 1
ATOM 1520 O O . THR A 1 206 ? -5.765 4.199 46.212 1.00 97.94 206 THR A O 1
ATOM 1523 N N . LEU A 1 207 ? -7.986 4.649 46.218 1.00 98.38 207 LEU A N 1
ATOM 1524 C CA . LEU A 1 207 ? -8.374 3.801 45.097 1.00 98.38 207 LEU A CA 1
ATOM 1525 C C . LEU A 1 207 ? -8.309 4.623 43.806 1.00 98.38 207 LEU A C 1
ATOM 1527 O O . LEU A 1 207 ? -8.801 5.752 43.772 1.00 98.38 207 LEU A O 1
ATOM 1531 N N . TYR A 1 208 ? -7.680 4.058 42.779 1.00 98.25 208 TYR A N 1
ATOM 1532 C CA . TYR A 1 208 ? -7.777 4.516 41.401 1.00 98.25 208 TYR A CA 1
ATOM 1533 C C . TYR A 1 208 ? -8.762 3.596 40.689 1.00 98.25 208 TYR A C 1
ATOM 1535 O O . TYR A 1 208 ? -8.495 2.400 40.556 1.00 98.25 208 TYR A O 1
ATOM 1543 N N . GLU A 1 209 ? -9.881 4.160 40.267 1.00 98.06 209 GLU A N 1
ATOM 1544 C CA . GLU A 1 209 ? -11.023 3.413 39.756 1.00 98.06 209 GLU A CA 1
ATOM 1545 C C . GLU A 1 209 ? -11.271 3.755 38.295 1.00 98.06 209 GLU A C 1
ATOM 1547 O O . GLU A 1 209 ? -11.284 4.935 37.938 1.00 98.06 209 GLU A O 1
ATOM 1552 N N . TYR A 1 210 ? -11.435 2.742 37.454 1.00 98.31 210 TYR A N 1
ATOM 1553 C CA . TYR A 1 210 ? -11.770 2.863 36.044 1.00 98.31 210 TYR A CA 1
ATOM 1554 C C . TYR A 1 210 ? -13.220 2.452 35.824 1.00 98.31 210 TYR A C 1
ATOM 1556 O O . TYR A 1 210 ? -13.623 1.380 36.244 1.00 98.31 210 TYR A O 1
ATOM 1564 N N . TYR A 1 211 ? -13.962 3.250 35.060 1.00 97.81 211 TYR A N 1
ATOM 1565 C CA . TYR A 1 211 ? -15.357 2.951 34.733 1.00 97.81 211 TYR A CA 1
ATOM 1566 C C . TYR A 1 211 ? -15.722 3.398 33.317 1.00 97.81 211 TYR A C 1
ATOM 1568 O O . TYR A 1 211 ? -15.014 4.195 32.682 1.00 97.81 211 TYR A O 1
ATOM 1576 N N . CYS A 1 212 ? -16.840 2.889 32.809 1.00 96.94 212 CYS A N 1
ATOM 1577 C CA . CYS A 1 212 ? -17.433 3.326 31.553 1.00 96.94 212 CYS A CA 1
ATOM 1578 C C . CYS A 1 212 ? -18.437 4.466 31.785 1.00 96.94 212 CYS A C 1
ATOM 1580 O O . CYS A 1 212 ? -19.466 4.295 32.429 1.00 96.94 212 CYS A O 1
ATOM 1582 N N . ASP A 1 213 ? -18.183 5.635 31.191 1.00 95.50 213 ASP A N 1
ATOM 1583 C CA . ASP A 1 213 ? -19.167 6.723 31.081 1.00 95.50 213 ASP A CA 1
ATOM 1584 C C . ASP A 1 213 ? -19.673 6.792 29.638 1.00 95.50 213 ASP A C 1
ATOM 1586 O O . ASP A 1 213 ? -18.991 7.278 28.723 1.00 95.50 213 ASP A O 1
ATOM 1590 N N . GLY A 1 214 ? -20.844 6.200 29.402 1.00 88.94 214 GLY A N 1
ATOM 1591 C CA . GLY A 1 214 ? -21.303 5.894 28.051 1.00 88.94 214 GLY A CA 1
ATOM 1592 C C . GLY A 1 214 ? -20.314 4.957 27.349 1.00 88.94 214 GLY A C 1
ATOM 1593 O O . GLY A 1 214 ? -20.016 3.880 27.853 1.00 88.94 214 GLY A O 1
ATOM 1594 N N . ASN A 1 215 ? -19.786 5.367 26.189 1.00 89.50 215 ASN A N 1
ATOM 1595 C CA . ASN A 1 215 ? -18.759 4.595 25.480 1.00 89.50 215 ASN A CA 1
ATOM 1596 C C . ASN A 1 215 ? -17.317 5.008 25.840 1.00 89.50 215 ASN A C 1
ATOM 1598 O O . ASN A 1 215 ? -16.372 4.541 25.208 1.00 89.50 215 ASN A O 1
ATOM 1602 N N . ALA A 1 216 ? -17.097 5.927 26.783 1.00 91.69 216 ALA A N 1
ATOM 1603 C CA . ALA A 1 216 ? -15.763 6.428 27.111 1.00 91.69 216 ALA A CA 1
ATOM 1604 C C . ALA A 1 216 ? -15.190 5.740 28.356 1.00 91.69 216 ALA A C 1
ATOM 1606 O O . ALA A 1 216 ? -15.861 5.653 29.378 1.00 91.69 216 ALA A O 1
ATOM 1607 N N . VAL A 1 217 ? -13.919 5.332 28.290 1.00 96.12 217 VAL A N 1
ATOM 1608 C CA . VAL A 1 217 ? -13.164 4.915 29.480 1.00 96.12 217 VAL A CA 1
ATOM 1609 C C . VAL A 1 217 ? -12.857 6.162 30.310 1.00 96.12 217 VAL A C 1
ATOM 1611 O O . VAL A 1 217 ? -12.249 7.116 29.808 1.00 96.12 217 VAL A O 1
ATOM 1614 N N . LYS A 1 218 ? -13.280 6.166 31.571 1.00 97.88 218 LYS A N 1
ATOM 1615 C CA . LYS A 1 218 ? -13.036 7.225 32.555 1.00 97.88 218 LYS A CA 1
ATOM 1616 C C . LYS A 1 218 ? -12.315 6.662 33.772 1.00 97.88 218 LYS A C 1
ATOM 1618 O O . LYS A 1 218 ? -12.090 5.460 33.874 1.00 97.88 218 LYS A O 1
ATOM 1623 N N . ASN A 1 219 ? -11.900 7.562 34.658 1.00 97.44 219 ASN A N 1
ATOM 1624 C CA . ASN A 1 219 ? -11.398 7.194 35.971 1.00 97.44 219 ASN A CA 1
ATOM 1625 C C . ASN A 1 219 ? -11.807 8.203 37.047 1.00 97.44 219 ASN A C 1
ATOM 1627 O O . ASN A 1 219 ? -12.104 9.363 36.739 1.00 97.44 219 ASN A O 1
ATOM 1631 N N . SER A 1 220 ? -11.805 7.740 38.294 1.00 97.44 220 SER A N 1
ATOM 1632 C CA . SER A 1 220 ? -12.034 8.521 39.509 1.00 97.44 220 SER A CA 1
ATOM 1633 C C . SER A 1 220 ? -11.020 8.136 40.591 1.00 97.44 220 SER A C 1
ATOM 1635 O O . SER A 1 220 ? -10.368 7.091 40.529 1.00 97.44 220 SER A O 1
ATOM 1637 N N . PHE A 1 221 ? -10.869 9.008 41.587 1.00 98.00 221 PHE A N 1
ATOM 1638 C CA . PHE A 1 221 ? -10.069 8.739 42.778 1.00 98.00 221 PHE A CA 1
ATOM 1639 C C . PHE A 1 221 ? -10.972 8.720 44.004 1.00 98.00 221 PHE A C 1
ATOM 1641 O O . PHE A 1 221 ? -11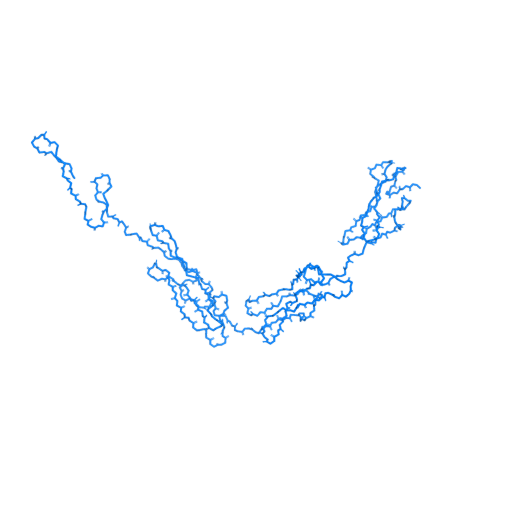.598 9.734 44.324 1.00 98.00 221 PHE A O 1
ATOM 1648 N N . HIS A 1 222 ? -10.938 7.627 44.765 1.00 97.25 222 HIS A N 1
ATOM 1649 C CA . HIS A 1 222 ? -11.688 7.515 46.017 1.00 97.25 222 HIS A CA 1
ATOM 1650 C C . HIS A 1 222 ? -10.755 7.463 47.215 1.00 97.25 222 HIS A C 1
ATOM 1652 O O . HIS A 1 222 ? -9.787 6.703 47.257 1.00 97.25 222 HIS A O 1
ATOM 1658 N N . THR A 1 223 ? -11.044 8.292 48.219 1.00 97.88 223 THR A N 1
ATOM 1659 C CA . THR A 1 223 ? -10.290 8.297 49.479 1.00 97.88 223 THR A CA 1
ATOM 1660 C C . THR A 1 223 ? -10.901 7.282 50.441 1.00 97.88 223 THR A C 1
ATOM 1662 O O . THR A 1 223 ? -11.943 7.541 51.039 1.00 97.88 223 THR A O 1
ATOM 1665 N N . CYS A 1 224 ? -10.254 6.130 50.608 1.00 96.50 224 CYS A N 1
ATOM 1666 C CA . CYS A 1 224 ? -10.720 5.034 51.462 1.00 96.50 224 CYS A CA 1
ATOM 1667 C C . CYS A 1 224 ? -9.550 4.131 51.878 1.00 96.50 224 CYS A C 1
ATOM 1669 O O . CYS A 1 224 ? -8.468 4.223 51.305 1.00 96.50 224 CYS A O 1
ATOM 1671 N N . SER A 1 225 ? -9.746 3.231 52.848 1.00 97.75 225 SER A N 1
ATOM 1672 C CA . SER A 1 225 ? -8.768 2.172 53.143 1.00 97.75 225 SER A CA 1
ATOM 1673 C C . SER A 1 225 ? -8.735 1.149 52.007 1.00 97.75 225 SER A C 1
ATOM 1675 O O . SER A 1 225 ? -9.439 0.145 52.056 1.00 97.75 225 SER A O 1
ATOM 1677 N N . CYS A 1 226 ? -7.936 1.428 50.980 1.00 97.62 226 CYS A N 1
ATOM 1678 C CA . CYS A 1 226 ? -7.898 0.621 49.772 1.00 97.62 226 CYS A CA 1
ATOM 1679 C C . CYS A 1 226 ? -7.133 -0.682 50.004 1.00 97.62 226 CYS A C 1
ATOM 1681 O O . CYS A 1 226 ? -6.000 -0.682 50.498 1.00 97.62 226 CYS A O 1
ATOM 1683 N N . SER A 1 227 ? -7.741 -1.796 49.603 1.00 97.50 227 SER A N 1
ATOM 1684 C CA . SER A 1 227 ? -7.102 -3.108 49.588 1.00 97.50 227 SER A CA 1
ATOM 1685 C C . SER A 1 227 ? -7.607 -3.911 48.398 1.00 97.50 227 SER A C 1
ATOM 1687 O O . SER A 1 227 ? -8.805 -3.949 48.144 1.00 97.50 227 SER A O 1
ATOM 1689 N N . ALA A 1 228 ? -6.693 -4.566 47.677 1.00 95.88 228 ALA A N 1
ATOM 1690 C CA . ALA A 1 228 ? -7.014 -5.390 46.507 1.00 95.88 228 ALA A CA 1
ATOM 1691 C C . ALA A 1 228 ? -7.869 -4.670 45.439 1.00 95.88 228 ALA A C 1
ATOM 1693 O O . ALA A 1 228 ? -8.764 -5.274 44.863 1.00 95.88 228 ALA A O 1
ATOM 1694 N N . GLY A 1 229 ? -7.587 -3.385 45.189 1.00 96.00 229 GLY A N 1
ATOM 1695 C CA . GLY A 1 229 ? -8.251 -2.621 44.128 1.00 96.00 229 GLY A CA 1
ATOM 1696 C C . GLY A 1 229 ? -9.704 -2.267 44.425 1.00 96.00 229 GLY A C 1
ATOM 1697 O O . GLY A 1 229 ? -10.478 -2.140 43.495 1.00 96.00 229 GLY A O 1
ATOM 1698 N N . LYS A 1 230 ? -10.076 -2.130 45.702 1.00 97.38 230 LYS A N 1
ATOM 1699 C CA . LYS A 1 230 ? -11.402 -1.663 46.117 1.00 97.38 230 LYS A CA 1
ATOM 1700 C C . LYS A 1 230 ? -11.390 -1.035 47.507 1.00 97.38 230 LYS A C 1
ATOM 1702 O O . LYS A 1 230 ? -10.460 -1.245 48.299 1.00 97.38 230 LYS A O 1
ATOM 1707 N N . CYS A 1 231 ? -12.438 -0.283 47.802 1.00 96.38 231 CYS A N 1
ATOM 1708 C CA . CYS A 1 231 ? -12.781 0.196 49.130 1.00 96.38 231 CYS A CA 1
ATOM 1709 C C . CYS A 1 231 ? -13.529 -0.881 49.948 1.00 96.38 231 CYS A C 1
ATOM 1711 O O . CYS A 1 231 ? -14.000 -1.874 49.388 1.00 96.38 231 CYS A O 1
ATOM 1713 N N . PRO A 1 232 ? -13.597 -0.724 51.284 1.00 91.75 232 PRO A N 1
ATOM 1714 C CA . PRO A 1 232 ? -14.336 -1.628 52.166 1.00 91.75 232 PRO A CA 1
ATOM 1715 C C . PRO A 1 232 ? -15.859 -1.596 51.988 1.00 91.75 232 PRO A C 1
ATOM 1717 O O . PRO A 1 232 ? -16.406 -0.533 51.608 1.00 91.75 232 PRO A O 1
#

pLDDT: mean 89.99, std 10.41, range [51.03, 98.44]

Secondary structure (DSSP, 8-state):
-EEEETTEEEE---PPPTTEEEETTEEEE------EEEESS-SS-TTS--EEEEE-TTS-EEEEE-EEEETTEEEEEEEETTEEEEEEEEPPTTEEEETTEEEE-PPPB-SS-S-TTS--EEEETTEEEE-EE-SSSTTEEEEEEEETTEEEEEEEEPPTTEEEETTEEEEPPPPB-SS-SS-TTS--EEEETTEEEE-EEEETTEEEEEEEETTEEEEEEEES--BTTB--